Protein AF-A0A938RMN3-F1 (afdb_monomer_lite)

Secondary structure (DSSP, 8-state):
-----PPPGGGGSPPPTTHHHHHHHHHHH-TTHHHHHHHHHHHHHHH-SS-HHHHHHHHHHHHHHHHHGGGS-HHHHHHHHHHHHHTTTTTT-TT--TTSHHHHHHHHHHHHHHHHTT--TT-TTTT--HHHHT-HHHHT-HHHHHHHHHHHHHHHHHHHH-S--HHHHHHHHHHHHHH----HHHHHHHHHHHTSTTGGGGT-----SHHHHHHHHHHHHHT--HHHHSSTT-HHHHHHHHHH---SHHHHHHHHHHHHHHHHHH--SHHHHHHHHHHHHHHHHHHHHHTT--TT--HHHHH-S-GGG-

Sequence (310 aa):
MASSAAAASQDKYGLPEPYLSWEKGFLQEFPPLQGLMDTMIGTTVMQLTAPEADILHNRVCSALAYEMAKTLSKQDRMLAVATDILHNISKEDKGAVLTNPEVFRRAAEMVSKLKKEGYFKSSPGFWSDDALLKNPKIGANLGLIHHITGALTAADIAGKSGGFSGKDIESIQVAILEHSTGYWYFRASVDDAAGRKDAWRVVYPEPENEIAKIAHDADLISQFVPESVVPDGSKWRELAKKRWKAKDTREEAHIVYYVFFRLFEEAKTDKGRALAKEKWEQIRPELVKLMGLKSDQDPIKVLGVPKIFT

Structure (mmCIF, N/CA/C/O backbone):
data_AF-A0A938RMN3-F1
#
_entry.id   AF-A0A938RMN3-F1
#
loop_
_atom_site.group_PDB
_atom_site.id
_atom_site.type_symbol
_atom_site.label_atom_id
_atom_site.label_alt_id
_atom_site.label_comp_id
_atom_site.label_asym_id
_atom_site.label_entity_id
_atom_site.label_seq_id
_atom_site.pdbx_PDB_ins_code
_atom_site.Cartn_x
_atom_site.Cartn_y
_atom_site.Cartn_z
_atom_site.occupancy
_atom_site.B_iso_or_equiv
_atom_site.auth_seq_id
_atom_site.auth_comp_id
_atom_site.auth_asym_id
_atom_site.auth_atom_id
_atom_site.pdbx_PDB_model_num
ATOM 1 N N . MET A 1 1 ? 0.822 39.911 20.382 1.00 37.75 1 MET A N 1
ATOM 2 C CA . MET A 1 1 ? 1.966 38.995 20.210 1.00 37.75 1 MET A CA 1
ATOM 3 C C . MET A 1 1 ? 1.702 38.169 18.967 1.00 37.75 1 MET A C 1
ATOM 5 O O . MET A 1 1 ? 0.689 37.485 18.935 1.00 37.75 1 MET A O 1
ATOM 9 N N . ALA A 1 2 ? 2.526 38.298 17.930 1.00 39.62 2 ALA A N 1
ATOM 10 C CA . ALA A 1 2 ? 2.451 37.407 16.778 1.00 39.62 2 ALA A CA 1
ATOM 11 C C . ALA A 1 2 ? 3.051 36.066 17.214 1.00 39.62 2 ALA A C 1
ATOM 13 O O . ALA A 1 2 ? 4.246 36.000 17.494 1.00 39.62 2 ALA A O 1
ATOM 14 N N . SER A 1 3 ? 2.228 35.027 17.364 1.00 39.81 3 SER A N 1
ATOM 15 C CA . SER A 1 3 ? 2.753 33.674 17.522 1.00 39.81 3 SER A CA 1
ATOM 16 C C . SER A 1 3 ? 3.523 33.356 16.246 1.00 39.81 3 SER A C 1
ATOM 18 O O . SER A 1 3 ? 2.934 33.368 15.164 1.00 39.81 3 SER A O 1
ATOM 20 N N . SER A 1 4 ? 4.826 33.104 16.344 1.00 40.69 4 SER A N 1
ATOM 21 C CA . SER A 1 4 ? 5.557 32.470 15.253 1.00 40.69 4 SER A CA 1
ATOM 22 C C . SER A 1 4 ? 4.860 31.141 14.988 1.00 40.69 4 SER A C 1
ATOM 24 O O . SER A 1 4 ? 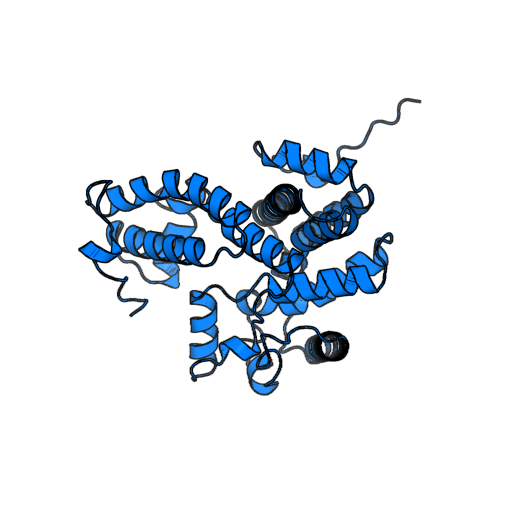4.930 30.244 15.829 1.00 40.69 4 SER A O 1
ATOM 26 N N . ALA A 1 5 ? 4.115 31.049 13.886 1.00 50.62 5 ALA A N 1
ATOM 27 C CA . ALA A 1 5 ? 3.546 29.788 13.447 1.00 50.62 5 ALA A CA 1
ATOM 28 C C . ALA A 1 5 ? 4.724 28.828 13.263 1.00 50.62 5 ALA A C 1
ATOM 30 O O . ALA A 1 5 ? 5.577 29.046 12.401 1.00 50.62 5 ALA A O 1
ATOM 31 N N . ALA A 1 6 ? 4.841 27.844 14.153 1.00 60.34 6 ALA A N 1
ATOM 32 C CA . ALA A 1 6 ? 5.823 26.790 13.986 1.00 60.34 6 ALA A CA 1
ATOM 33 C C . ALA A 1 6 ? 5.486 26.067 12.676 1.00 60.34 6 ALA A C 1
ATOM 35 O O . ALA A 1 6 ? 4.318 25.756 12.440 1.00 60.34 6 ALA A O 1
ATOM 36 N N . ALA A 1 7 ? 6.491 25.852 11.824 1.00 73.25 7 ALA A N 1
ATOM 37 C CA . ALA A 1 7 ? 6.320 25.048 10.619 1.00 73.25 7 ALA A CA 1
ATOM 38 C C . ALA A 1 7 ? 5.780 23.668 11.015 1.00 73.25 7 ALA A C 1
ATOM 40 O O . ALA A 1 7 ? 6.226 23.093 12.017 1.00 73.25 7 ALA A O 1
ATOM 41 N N . ALA A 1 8 ? 4.807 23.166 10.260 1.00 82.81 8 ALA A N 1
ATOM 42 C CA . ALA A 1 8 ? 4.209 21.874 10.542 1.00 82.81 8 ALA A CA 1
ATOM 43 C C . ALA A 1 8 ? 5.249 20.764 10.304 1.00 82.81 8 ALA A C 1
ATOM 45 O O . ALA A 1 8 ? 6.231 20.953 9.579 1.00 82.81 8 ALA A O 1
ATOM 46 N N . SER A 1 9 ? 5.087 19.602 10.942 1.00 84.25 9 SER A N 1
ATOM 47 C CA . SER A 1 9 ? 6.122 18.557 10.918 1.00 84.25 9 SER A CA 1
ATOM 48 C C . SER A 1 9 ? 6.446 18.079 9.493 1.00 84.25 9 SER A C 1
ATOM 50 O O . SER A 1 9 ? 7.612 17.821 9.176 1.00 84.25 9 SER A O 1
ATOM 52 N N . GLN A 1 10 ? 5.433 18.049 8.624 1.00 89.62 10 GLN A N 1
ATOM 53 C CA . GLN A 1 10 ?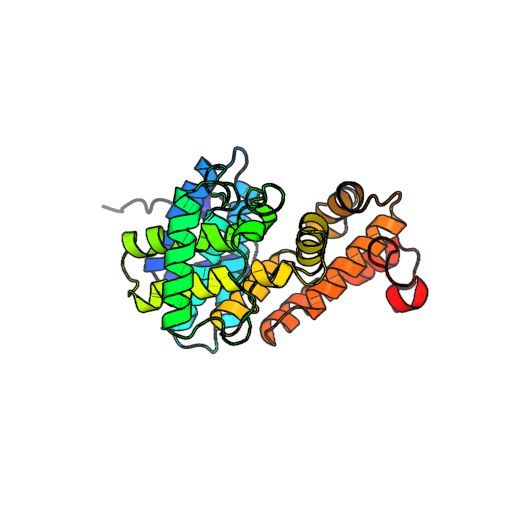 5.521 17.646 7.226 1.00 89.62 10 GLN A CA 1
ATOM 54 C C . GLN A 1 10 ? 6.265 18.642 6.329 1.00 89.62 10 GLN A C 1
ATOM 56 O O . GLN A 1 10 ? 6.813 18.233 5.305 1.00 89.62 10 GLN A O 1
ATOM 61 N N . ASP A 1 11 ? 6.356 19.920 6.718 1.00 87.12 11 ASP A N 1
ATOM 62 C CA . ASP A 1 11 ? 6.982 20.976 5.905 1.00 87.12 11 ASP A CA 1
ATOM 63 C C . ASP A 1 11 ? 8.496 20.759 5.724 1.00 87.12 11 ASP A C 1
ATOM 65 O O . ASP A 1 11 ? 9.119 21.346 4.840 1.00 87.12 11 ASP A O 1
ATOM 69 N N . LYS A 1 12 ? 9.099 19.878 6.533 1.00 89.44 12 LYS A N 1
ATOM 70 C CA . LYS A 1 12 ? 10.505 19.457 6.413 1.00 89.44 12 LYS A CA 1
ATOM 71 C C . LYS A 1 12 ? 10.779 18.597 5.181 1.00 89.44 12 LYS A C 1
ATOM 73 O O . LYS A 1 12 ? 11.930 18.473 4.772 1.00 89.44 12 LYS A O 1
ATOM 78 N N . TYR A 1 13 ? 9.743 17.990 4.613 1.00 90.12 13 TYR A N 1
ATOM 79 C CA . TYR A 1 13 ? 9.856 17.063 3.497 1.00 90.12 13 TYR A CA 1
ATOM 80 C C . TYR A 1 13 ? 9.115 17.679 2.304 1.00 90.12 13 TYR A C 1
ATOM 82 O O . TYR A 1 13 ? 7.914 17.929 2.365 1.00 90.12 13 TYR A O 1
ATOM 90 N N . GLY A 1 14 ? 9.815 17.992 1.217 1.00 90.69 14 GLY A N 1
ATOM 91 C CA . GLY A 1 14 ? 9.183 18.636 0.063 1.00 90.69 14 GLY A CA 1
ATOM 92 C C . GLY A 1 14 ? 8.272 17.672 -0.699 1.00 90.69 14 GLY A C 1
ATOM 93 O O . GLY A 1 14 ? 8.738 16.627 -1.143 1.00 90.69 14 GLY A O 1
ATOM 94 N N . LEU A 1 15 ? 7.000 18.034 -0.894 1.00 93.06 15 LEU A N 1
ATOM 95 C CA . LEU A 1 15 ? 6.119 17.363 -1.855 1.00 93.06 15 LEU A CA 1
ATOM 96 C C . LEU A 1 15 ? 6.082 18.139 -3.174 1.00 93.06 15 LEU A C 1
ATOM 98 O O . LEU A 1 15 ? 5.946 19.365 -3.144 1.00 93.06 15 LEU A O 1
ATOM 102 N N . PRO A 1 16 ? 6.142 17.457 -4.330 1.00 91.69 16 PRO A N 1
ATOM 103 C CA . PRO A 1 16 ? 5.881 18.103 -5.604 1.00 91.69 16 PRO A CA 1
ATOM 104 C C . PRO A 1 16 ? 4.380 18.370 -5.792 1.00 91.69 16 PRO A C 1
ATOM 106 O O . PRO A 1 16 ? 3.520 17.716 -5.194 1.00 91.69 16 PRO A O 1
ATOM 109 N N . GLU A 1 17 ? 4.056 19.318 -6.668 1.00 93.38 17 GLU A N 1
ATOM 110 C CA . GLU A 1 17 ? 2.689 19.474 -7.168 1.00 93.38 17 GLU A CA 1
ATOM 111 C C . GLU A 1 17 ? 2.289 18.271 -8.048 1.00 93.38 17 GLU A C 1
ATOM 113 O O . GLU A 1 17 ? 3.149 17.691 -8.720 1.00 93.38 17 GLU A O 1
ATOM 118 N N . PRO A 1 18 ? 0.998 17.881 -8.077 1.00 94.81 18 PRO A N 1
ATOM 119 C CA . PRO A 1 18 ? -0.140 18.502 -7.381 1.00 94.81 18 PRO A CA 1
ATOM 120 C C . PRO A 1 18 ? -0.332 18.043 -5.920 1.00 94.81 18 PRO A C 1
ATOM 122 O O . PRO A 1 18 ? -1.242 18.519 -5.239 1.00 94.81 18 PRO A O 1
ATOM 125 N N . TYR A 1 19 ? 0.493 17.113 -5.424 1.00 96.50 19 TYR A N 1
ATOM 126 C CA . TYR A 1 19 ? 0.290 16.477 -4.116 1.00 96.50 19 TYR A CA 1
ATOM 127 C C . TYR A 1 19 ? 0.363 17.471 -2.957 1.00 96.50 19 TYR A C 1
ATOM 129 O O . TYR A 1 19 ? -0.416 17.362 -2.014 1.00 96.50 19 TYR A O 1
ATOM 137 N N . LEU A 1 20 ? 1.244 18.473 -3.047 1.00 97.06 20 LEU A N 1
ATOM 138 C CA . LEU A 1 20 ? 1.338 19.536 -2.044 1.00 97.06 20 LEU A CA 1
ATOM 139 C C . LEU A 1 20 ? 0.029 20.329 -1.913 1.00 97.06 20 LEU A C 1
ATOM 141 O O . LEU A 1 20 ? -0.431 20.585 -0.799 1.00 97.06 20 LEU A O 1
ATOM 145 N N . SER A 1 21 ? -0.586 20.715 -3.034 1.00 97.88 21 SER A N 1
ATOM 146 C CA . SER A 1 21 ? -1.869 21.425 -3.018 1.00 97.88 21 SER A CA 1
ATOM 147 C C . SER A 1 21 ? -2.992 20.570 -2.431 1.00 97.88 21 SER A C 1
ATOM 149 O O . SER A 1 21 ? -3.820 21.067 -1.666 1.00 97.88 21 SER A O 1
ATOM 151 N N . TRP A 1 22 ? -3.017 19.278 -2.754 1.00 98.38 22 TRP A N 1
ATOM 152 C CA . TRP A 1 22 ? -4.002 18.340 -2.215 1.00 98.38 22 TRP A CA 1
ATOM 153 C C . TRP A 1 22 ? -3.822 18.099 -0.718 1.00 98.38 22 TRP A C 1
ATOM 155 O O . TRP A 1 22 ? -4.814 18.102 0.009 1.00 98.38 22 TRP A O 1
ATOM 165 N N . GLU A 1 23 ? -2.578 17.983 -0.246 1.00 98.31 23 GLU A N 1
ATOM 166 C CA . GLU A 1 23 ? -2.275 17.857 1.179 1.00 98.31 23 GLU A CA 1
ATOM 167 C C . GLU A 1 23 ? -2.780 19.054 1.981 1.00 98.31 23 GLU A C 1
ATOM 169 O O . GLU A 1 23 ? -3.515 18.898 2.957 1.00 98.31 23 GLU A O 1
ATOM 174 N N . LYS A 1 24 ? -2.465 20.267 1.518 1.00 97.56 24 LYS A N 1
ATOM 175 C CA . LYS A 1 24 ? -2.980 21.496 2.132 1.00 97.56 24 LYS A CA 1
ATOM 176 C C . LYS A 1 24 ? -4.507 21.520 2.147 1.00 97.56 24 LYS A C 1
ATOM 178 O O . LYS A 1 24 ? -5.100 21.914 3.149 1.00 97.56 24 LYS A O 1
ATOM 183 N N . GLY A 1 25 ? -5.134 21.069 1.059 1.00 98.06 25 GLY A N 1
ATOM 184 C CA . GLY A 1 25 ? -6.585 20.971 0.943 1.00 98.06 25 GLY A CA 1
ATOM 185 C C . GLY A 1 25 ? -7.206 20.069 2.008 1.00 98.06 25 GLY A C 1
ATOM 186 O O . GLY A 1 25 ? -8.105 20.511 2.723 1.00 98.06 25 GLY A O 1
ATOM 187 N N . PHE A 1 26 ? -6.712 18.836 2.165 1.00 97.81 26 PHE A N 1
ATOM 188 C CA . PHE A 1 26 ? -7.298 17.913 3.139 1.00 97.81 26 PHE A CA 1
ATOM 189 C C . PHE A 1 26 ? -6.994 18.307 4.585 1.00 97.81 26 PHE A C 1
ATOM 191 O O . PHE A 1 26 ? -7.850 18.122 5.445 1.00 97.81 26 PHE A O 1
ATOM 198 N N . LEU A 1 27 ? -5.818 18.876 4.876 1.00 97.12 27 LEU A N 1
ATOM 199 C CA . LEU A 1 27 ? -5.488 19.338 6.231 1.00 97.12 27 LEU A CA 1
ATOM 200 C C . LEU A 1 27 ? -6.350 20.537 6.641 1.00 97.12 27 LEU A C 1
ATOM 202 O O . LEU A 1 27 ? -6.705 20.677 7.811 1.00 97.12 27 LEU A O 1
ATOM 206 N N . GLN A 1 28 ? -6.736 21.375 5.675 1.00 97.06 28 GLN A N 1
ATOM 207 C CA . GLN A 1 28 ? -7.696 22.450 5.895 1.00 97.06 28 GLN A CA 1
ATOM 208 C C . GLN A 1 28 ? -9.128 21.918 6.065 1.00 97.06 28 GLN A C 1
ATOM 210 O O . GLN A 1 28 ? -9.860 22.401 6.931 1.00 97.06 28 GLN A O 1
ATOM 215 N N . GLU A 1 29 ? -9.551 20.946 5.250 1.00 97.50 29 GLU A N 1
ATOM 216 C CA . GLU A 1 29 ? -10.906 20.382 5.319 1.00 97.50 29 GLU A CA 1
ATOM 217 C C . GLU A 1 29 ? -11.124 19.530 6.583 1.00 97.50 29 GLU A C 1
ATOM 219 O O . GLU A 1 29 ? -12.219 19.545 7.165 1.00 97.50 29 GLU A O 1
ATOM 224 N N . PHE A 1 30 ? -10.079 18.824 7.023 1.00 96.69 30 PHE A N 1
ATOM 225 C CA . PHE A 1 30 ? -10.096 17.863 8.122 1.00 96.69 30 PHE A CA 1
ATOM 226 C C . PHE A 1 30 ? -8.973 18.144 9.141 1.00 96.69 30 PHE A C 1
ATOM 228 O O . PHE A 1 30 ? -7.992 17.399 9.210 1.00 96.69 30 PHE A O 1
ATOM 235 N N . PRO A 1 31 ? -9.123 19.167 10.005 1.00 92.25 31 PRO A N 1
ATOM 236 C CA . PRO A 1 31 ? -8.107 19.519 10.999 1.00 92.25 31 PRO A CA 1
ATOM 237 C C . PRO A 1 31 ? -7.591 18.361 11.883 1.00 92.25 31 PRO A C 1
ATOM 239 O O . PRO A 1 31 ? -6.395 18.356 12.181 1.00 92.25 31 PRO A O 1
ATOM 242 N N . PRO A 1 32 ? -8.404 17.350 12.278 1.00 91.12 32 PRO A N 1
ATOM 243 C CA . PRO A 1 32 ? -7.901 16.204 13.044 1.00 91.12 32 PRO A CA 1
ATOM 244 C C . PRO A 1 32 ? -6.789 15.401 12.347 1.00 91.12 32 PRO A C 1
ATOM 246 O O . PRO A 1 32 ? -5.986 14.761 13.026 1.00 91.12 32 PRO A O 1
ATOM 249 N N . LEU A 1 33 ? -6.694 15.448 11.011 1.00 96.81 33 LEU A N 1
ATOM 250 C CA . LEU A 1 33 ? -5.680 14.702 10.258 1.00 96.81 33 LEU A CA 1
ATOM 251 C C . LEU A 1 33 ? -4.257 15.224 10.480 1.00 96.81 33 LEU A C 1
ATOM 253 O O . LEU A 1 33 ? -3.312 14.456 10.310 1.00 96.81 33 LEU A O 1
ATOM 257 N N . GLN A 1 34 ? -4.082 16.475 10.922 1.00 95.00 34 GLN A N 1
ATOM 258 C CA . GLN A 1 34 ? -2.752 16.997 11.256 1.00 95.00 34 GLN A CA 1
ATOM 259 C C . GLN A 1 34 ? -2.100 16.177 12.380 1.00 95.00 34 GLN A C 1
ATOM 261 O O . GLN A 1 34 ? -0.930 15.823 12.280 1.00 95.00 34 GLN A O 1
ATOM 266 N N . GLY A 1 35 ? -2.866 15.792 13.407 1.00 93.62 35 GLY A N 1
ATOM 267 C CA . GLY A 1 35 ? -2.342 14.969 14.501 1.00 93.62 35 GLY A CA 1
ATOM 268 C C . GLY A 1 35 ? -1.933 13.562 14.050 1.00 93.62 35 GLY A C 1
ATOM 269 O O . GLY A 1 35 ? -0.946 13.012 14.546 1.00 93.62 35 GLY A O 1
ATOM 270 N N . LEU A 1 36 ? -2.650 12.989 13.075 1.00 96.44 36 LEU A N 1
ATOM 271 C CA . LEU A 1 36 ? -2.263 11.716 12.461 1.00 96.44 36 LEU A CA 1
ATOM 272 C C . LEU A 1 36 ? -0.987 11.863 11.627 1.00 96.44 36 LEU A C 1
ATOM 274 O O . LEU A 1 36 ? -0.102 11.017 11.734 1.00 96.44 36 LEU A O 1
ATOM 278 N N . MET A 1 37 ? -0.868 12.945 10.852 1.00 96.31 37 MET A N 1
ATOM 279 C CA . MET A 1 37 ? 0.325 13.256 10.060 1.00 96.31 37 MET A CA 1
ATOM 280 C C . MET A 1 37 ? 1.567 13.398 10.950 1.00 96.31 37 MET A C 1
ATOM 282 O O . MET A 1 37 ? 2.590 12.764 10.692 1.00 96.31 37 MET A O 1
ATOM 286 N N . ASP A 1 38 ? 1.456 14.155 12.045 1.00 95.81 38 ASP A N 1
ATOM 287 C CA . ASP A 1 38 ? 2.542 14.335 13.013 1.00 95.81 38 ASP A CA 1
ATOM 288 C C . ASP A 1 38 ? 2.950 12.999 13.653 1.00 95.81 38 ASP A C 1
ATOM 290 O O . ASP A 1 38 ? 4.139 12.702 13.794 1.00 95.81 38 ASP A O 1
ATOM 294 N N . THR A 1 39 ? 1.965 12.163 13.999 1.00 96.38 39 THR A N 1
ATOM 295 C CA . THR A 1 39 ? 2.213 10.836 14.580 1.00 96.38 39 THR A CA 1
ATOM 296 C C . THR A 1 39 ? 2.886 9.900 13.579 1.00 96.38 39 THR A C 1
ATOM 298 O O . THR A 1 39 ? 3.826 9.194 13.948 1.00 96.38 39 THR A O 1
ATOM 301 N N . MET A 1 40 ? 2.452 9.906 12.316 1.00 96.69 40 MET A N 1
ATOM 302 C CA . MET A 1 40 ? 3.071 9.124 11.245 1.00 96.69 40 MET A CA 1
ATOM 303 C C . MET A 1 40 ? 4.536 9.519 11.051 1.00 96.69 40 MET A C 1
ATOM 305 O O . MET A 1 40 ? 5.410 8.649 11.059 1.00 96.69 40 MET A O 1
ATOM 309 N N . ILE A 1 41 ? 4.828 10.820 10.963 1.00 96.69 41 ILE A N 1
ATOM 310 C CA . ILE A 1 41 ? 6.197 11.323 10.794 1.00 96.69 41 ILE A CA 1
ATOM 311 C C . ILE A 1 41 ? 7.060 10.942 11.996 1.00 96.69 41 ILE A C 1
ATOM 313 O O . ILE A 1 41 ? 8.136 10.370 11.821 1.00 96.69 41 ILE A O 1
ATOM 317 N N . GLY A 1 42 ? 6.584 11.202 13.218 1.00 96.25 42 GLY A N 1
ATOM 318 C CA . GLY A 1 42 ? 7.313 10.862 14.440 1.00 96.25 42 GLY A CA 1
ATOM 319 C C . GLY A 1 42 ? 7.611 9.365 14.547 1.00 96.25 42 GLY A C 1
ATOM 320 O O . GLY A 1 42 ? 8.737 8.978 14.855 1.00 96.25 42 GLY A O 1
ATOM 321 N N . THR A 1 43 ? 6.630 8.524 14.217 1.00 95.69 43 THR A N 1
ATOM 322 C CA . THR A 1 43 ? 6.781 7.064 14.230 1.00 95.69 43 THR A CA 1
ATOM 323 C C . THR A 1 43 ? 7.795 6.598 13.188 1.00 95.69 43 THR A C 1
ATOM 325 O O . THR A 1 43 ? 8.684 5.812 13.507 1.00 95.69 43 THR A O 1
ATOM 328 N N . THR A 1 44 ? 7.725 7.128 11.966 1.00 95.25 44 THR A N 1
ATOM 329 C CA . THR A 1 44 ? 8.637 6.744 10.878 1.00 95.25 44 THR A CA 1
ATOM 330 C C . THR A 1 44 ? 10.082 7.137 11.197 1.00 95.25 44 THR A C 1
ATOM 332 O O . THR A 1 44 ? 10.995 6.334 11.021 1.00 95.25 44 THR A O 1
ATOM 335 N N . VAL A 1 45 ? 10.297 8.332 11.764 1.00 95.25 45 VAL A N 1
ATOM 336 C CA . VAL A 1 45 ? 11.618 8.791 12.242 1.00 95.25 45 VAL A CA 1
ATOM 337 C C . VAL A 1 45 ? 12.176 7.886 13.346 1.00 95.25 45 VAL A C 1
ATOM 339 O O . VAL A 1 45 ? 13.384 7.684 13.421 1.00 95.25 45 VAL A O 1
ATOM 342 N N . MET A 1 46 ? 11.323 7.328 14.208 1.00 94.38 46 MET A N 1
ATOM 343 C CA . MET A 1 46 ? 11.767 6.384 15.239 1.00 94.38 46 MET A CA 1
ATOM 344 C C . MET A 1 46 ? 12.130 5.006 14.674 1.00 94.38 46 MET A C 1
ATOM 346 O O . MET A 1 46 ? 12.996 4.332 15.231 1.00 94.38 46 MET A O 1
ATOM 350 N N . GLN A 1 47 ? 11.464 4.570 13.603 1.00 92.62 47 GLN A N 1
ATOM 351 C CA . GLN A 1 47 ? 11.665 3.245 13.011 1.00 92.62 47 GLN A CA 1
ATOM 352 C C . GLN A 1 47 ? 12.851 3.197 12.034 1.00 92.62 47 GLN A C 1
ATOM 354 O O . GLN A 1 47 ? 13.499 2.155 11.912 1.00 92.62 47 GLN A O 1
ATOM 359 N N . LEU A 1 48 ? 13.164 4.310 11.360 1.00 93.56 48 LEU A N 1
ATOM 360 C CA . LEU A 1 48 ? 14.127 4.360 10.259 1.00 93.56 48 LEU A CA 1
ATOM 361 C C . LEU A 1 48 ? 15.266 5.356 10.488 1.00 93.56 48 LEU A C 1
ATOM 363 O O . LEU A 1 48 ? 15.071 6.473 10.952 1.00 93.56 48 LEU A O 1
ATOM 367 N N . THR A 1 49 ? 16.470 4.978 10.051 1.00 92.62 49 THR A N 1
ATOM 368 C CA . THR A 1 49 ? 17.628 5.889 10.006 1.00 92.62 49 THR A CA 1
ATOM 369 C C . THR A 1 49 ? 17.521 6.925 8.880 1.00 92.62 49 THR A C 1
ATOM 371 O O . THR A 1 49 ? 18.035 8.027 9.032 1.00 92.62 49 THR A O 1
ATOM 374 N N . ALA A 1 50 ? 16.859 6.580 7.769 1.00 93.44 50 ALA A N 1
ATOM 375 C CA . ALA A 1 50 ? 16.609 7.454 6.618 1.00 93.44 50 ALA A CA 1
ATOM 376 C C . ALA A 1 50 ? 15.104 7.417 6.270 1.00 93.44 50 ALA A C 1
ATOM 378 O O . ALA A 1 50 ? 14.692 6.625 5.419 1.00 93.44 50 ALA A O 1
ATOM 379 N N . PRO A 1 51 ? 14.263 8.172 7.001 1.00 94.38 51 PRO A N 1
ATOM 380 C CA . PRO A 1 51 ? 12.803 8.058 6.946 1.00 94.38 51 PRO A CA 1
ATOM 381 C C . PRO A 1 51 ? 12.154 8.810 5.774 1.00 94.38 51 PRO A C 1
ATOM 383 O O . PRO A 1 51 ? 10.945 8.711 5.576 1.00 94.38 51 PRO A O 1
ATOM 386 N N . GLU A 1 52 ? 12.916 9.604 5.019 1.00 94.00 52 GLU A N 1
ATOM 387 C CA . GLU A 1 52 ? 12.392 10.575 4.055 1.00 94.00 52 GLU A CA 1
ATOM 388 C C . GLU A 1 52 ? 11.507 9.920 2.990 1.00 94.00 52 GLU A C 1
ATOM 390 O O . GLU A 1 52 ? 10.436 10.437 2.676 1.00 94.00 52 GLU A O 1
ATOM 395 N N . ALA A 1 53 ? 11.939 8.782 2.443 1.00 90.69 53 ALA A N 1
ATOM 396 C CA . ALA A 1 53 ? 11.218 8.099 1.374 1.00 90.69 53 ALA A CA 1
ATOM 397 C C . ALA A 1 53 ? 9.864 7.545 1.849 1.00 90.69 53 ALA A C 1
ATOM 399 O O . ALA A 1 53 ? 8.867 7.713 1.150 1.00 90.69 53 ALA A O 1
ATOM 400 N N . ASP A 1 54 ? 9.810 6.937 3.036 1.00 92.88 54 ASP A N 1
ATOM 401 C CA . ASP A 1 54 ? 8.581 6.370 3.601 1.00 92.88 54 ASP A CA 1
ATOM 402 C C . ASP A 1 54 ? 7.604 7.464 4.062 1.00 92.88 54 ASP A C 1
ATOM 404 O O . ASP A 1 54 ? 6.399 7.357 3.828 1.00 92.88 54 ASP A O 1
ATOM 408 N N . ILE A 1 55 ? 8.111 8.581 4.601 1.00 95.94 55 ILE A N 1
ATOM 409 C CA . ILE A 1 55 ? 7.282 9.758 4.907 1.00 95.94 55 ILE A CA 1
ATOM 410 C C . ILE A 1 55 ? 6.665 10.329 3.626 1.00 95.94 55 ILE A C 1
ATOM 412 O O . ILE A 1 55 ? 5.466 10.613 3.583 1.00 95.94 55 ILE A O 1
ATOM 416 N N . LEU A 1 56 ? 7.468 10.508 2.572 1.00 95.25 56 LEU A N 1
ATOM 417 C CA . LEU A 1 56 ? 6.975 11.023 1.294 1.00 95.25 56 LEU A CA 1
ATOM 418 C C . LEU A 1 56 ? 5.979 10.058 0.642 1.00 95.25 56 LEU A C 1
ATOM 420 O O . LEU A 1 56 ? 4.977 10.521 0.099 1.00 95.25 56 LEU A O 1
ATOM 424 N N . HIS A 1 57 ? 6.202 8.744 0.745 1.00 94.94 57 HIS A N 1
ATOM 425 C CA . HIS A 1 57 ? 5.273 7.718 0.262 1.00 94.94 57 HIS A CA 1
ATOM 426 C C . HIS A 1 57 ? 3.887 7.877 0.889 1.00 94.94 57 HIS A C 1
ATOM 428 O O . HIS A 1 57 ? 2.913 8.068 0.160 1.00 94.94 57 HIS A O 1
ATOM 434 N N . ASN A 1 58 ? 3.786 7.884 2.223 1.00 96.12 58 ASN A N 1
ATOM 435 C CA . ASN A 1 58 ? 2.486 8.001 2.897 1.00 96.12 58 ASN A CA 1
ATOM 436 C C . ASN A 1 58 ? 1.784 9.317 2.558 1.00 96.12 58 ASN A C 1
ATOM 438 O O . ASN A 1 58 ? 0.568 9.346 2.369 1.00 96.12 58 ASN A O 1
ATOM 442 N N . ARG A 1 59 ? 2.539 10.410 2.435 1.00 97.56 59 ARG A N 1
ATOM 443 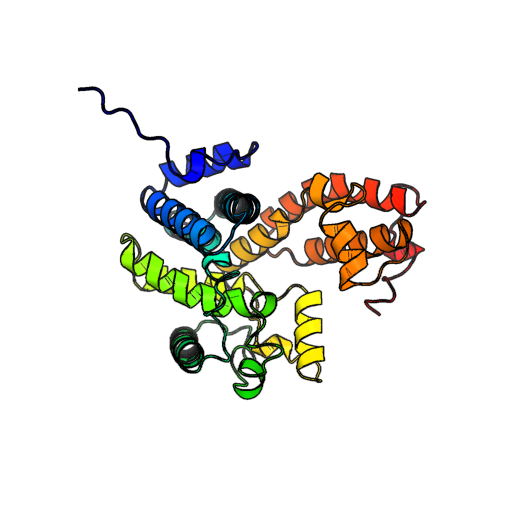C CA . ARG A 1 59 ? 1.984 11.718 2.076 1.00 97.56 59 ARG A CA 1
ATOM 444 C C . ARG A 1 59 ? 1.449 11.765 0.646 1.00 97.56 59 ARG A C 1
ATOM 446 O O . ARG A 1 59 ? 0.350 12.273 0.430 1.00 97.56 59 ARG A O 1
ATOM 453 N N . VAL A 1 60 ? 2.174 11.194 -0.318 1.00 97.12 60 VAL A N 1
ATOM 454 C CA . VAL A 1 60 ? 1.694 11.056 -1.704 1.00 97.12 60 VAL A CA 1
ATOM 455 C C . VAL A 1 60 ? 0.442 10.180 -1.754 1.00 97.12 60 VAL A C 1
ATOM 457 O O . VAL A 1 60 ? -0.536 10.580 -2.385 1.00 97.12 60 VAL A O 1
ATOM 460 N N . CYS A 1 61 ? 0.426 9.044 -1.048 1.00 97.75 61 CYS A N 1
ATOM 461 C CA . CYS A 1 61 ? -0.754 8.175 -0.963 1.00 97.75 61 CYS A CA 1
ATOM 462 C C . CYS A 1 61 ? -1.957 8.930 -0.381 1.00 97.75 61 CYS A C 1
ATOM 464 O O . CYS A 1 61 ? -3.024 8.950 -0.982 1.00 97.75 61 CYS A O 1
ATOM 466 N N . SER A 1 62 ? -1.763 9.663 0.716 1.00 98.38 62 SER A N 1
ATOM 467 C CA . SER A 1 62 ? -2.819 10.455 1.365 1.00 98.38 62 SER A CA 1
ATOM 468 C C . SER A 1 62 ? -3.388 11.541 0.443 1.00 98.38 62 SER A C 1
ATOM 470 O O . SER A 1 62 ? -4.599 11.768 0.400 1.00 98.38 62 SER A O 1
ATOM 472 N N . ALA A 1 63 ? -2.528 12.201 -0.337 1.00 98.44 63 ALA A N 1
ATOM 473 C CA . ALA A 1 63 ? -2.941 13.193 -1.324 1.00 98.44 63 ALA A CA 1
ATOM 474 C C . ALA A 1 63 ? -3.721 12.563 -2.496 1.00 98.44 63 ALA A C 1
ATOM 476 O O . ALA A 1 63 ? -4.730 13.120 -2.934 1.00 98.44 63 ALA A O 1
ATOM 477 N N . LEU A 1 64 ? -3.289 11.395 -2.986 1.00 98.31 64 LEU A N 1
ATOM 478 C CA . LEU A 1 64 ? -4.011 10.618 -4.001 1.00 98.31 64 LEU A CA 1
ATOM 479 C C . LEU A 1 64 ? -5.382 10.162 -3.487 1.00 98.31 64 LEU A C 1
ATOM 481 O O . LEU A 1 64 ? -6.378 10.296 -4.198 1.00 98.31 64 LEU A O 1
ATOM 485 N N . ALA A 1 65 ? -5.446 9.687 -2.244 1.00 98.50 65 ALA A N 1
ATOM 486 C CA . ALA A 1 65 ? -6.679 9.274 -1.588 1.00 98.50 65 ALA A CA 1
ATOM 487 C C . ALA A 1 65 ? -7.688 10.421 -1.518 1.00 98.50 65 ALA A C 1
ATOM 489 O O . ALA A 1 65 ? -8.851 10.253 -1.884 1.00 98.50 65 ALA A O 1
ATOM 490 N N . TYR A 1 66 ? -7.229 11.615 -1.132 1.00 98.44 66 TYR A N 1
ATOM 491 C CA . TYR A 1 66 ? -8.056 12.818 -1.105 1.00 98.44 66 TYR A CA 1
ATOM 492 C C . TYR A 1 66 ? -8.635 13.165 -2.485 1.00 98.44 66 TYR A C 1
ATOM 494 O O . TYR A 1 66 ? -9.828 13.447 -2.607 1.00 98.44 66 TYR A O 1
ATOM 502 N N . GLU A 1 67 ? -7.813 13.105 -3.536 1.00 98.00 67 GLU A N 1
ATOM 503 C CA . GLU A 1 67 ? -8.253 13.365 -4.910 1.00 98.00 67 GLU A CA 1
ATOM 504 C C . GLU A 1 67 ? -9.276 12.326 -5.396 1.00 98.00 67 GLU A C 1
ATOM 506 O O . GLU A 1 67 ? -10.276 12.689 -6.022 1.00 98.00 67 GLU A O 1
ATOM 511 N N . MET A 1 68 ? -9.053 11.043 -5.102 1.00 98.19 68 MET A N 1
ATOM 512 C CA . MET A 1 68 ? -9.958 9.961 -5.498 1.00 98.19 68 MET A CA 1
ATOM 513 C C . MET A 1 68 ? -11.272 9.970 -4.717 1.00 98.19 68 MET A C 1
ATOM 515 O O . MET A 1 68 ? -12.323 9.664 -5.278 1.00 98.19 68 MET A O 1
ATOM 519 N N . ALA A 1 69 ? -11.244 10.381 -3.451 1.00 98.00 69 ALA A N 1
ATOM 520 C CA . ALA A 1 69 ? -12.403 10.342 -2.572 1.00 98.00 69 ALA A CA 1
ATOM 521 C C . ALA A 1 69 ? -13.402 11.492 -2.798 1.00 98.00 69 ALA A C 1
ATOM 523 O O . ALA A 1 69 ? -14.441 11.523 -2.148 1.00 98.00 69 ALA A O 1
ATOM 524 N N . LYS A 1 70 ? -13.155 12.441 -3.714 1.00 96.38 70 LYS A N 1
ATOM 525 C CA . LYS A 1 70 ? -13.981 13.657 -3.902 1.00 96.38 70 LYS A CA 1
ATOM 526 C C . LYS A 1 70 ? -15.491 13.423 -4.050 1.00 96.38 70 LYS A C 1
ATOM 528 O O . LYS A 1 70 ? -16.270 14.299 -3.680 1.00 96.38 70 LYS A O 1
ATOM 533 N N . THR A 1 71 ? -15.912 12.271 -4.566 1.00 95.12 71 THR A N 1
ATOM 534 C CA . THR A 1 71 ? -17.331 11.911 -4.732 1.00 95.12 71 THR A CA 1
ATOM 535 C C . THR A 1 71 ? -17.959 11.258 -3.497 1.00 95.12 71 THR A C 1
ATOM 537 O O . THR A 1 71 ? -19.174 11.076 -3.467 1.00 95.12 71 THR A O 1
ATOM 540 N N . LEU A 1 72 ? -17.163 10.887 -2.492 1.00 97.12 72 LEU A N 1
ATOM 541 C CA . LEU A 1 72 ? -17.634 10.267 -1.255 1.00 97.12 72 LEU A CA 1
ATOM 542 C C . LEU A 1 72 ? -18.220 11.297 -0.283 1.00 97.12 72 LEU A C 1
ATOM 544 O O . LEU A 1 72 ? -18.070 12.511 -0.457 1.00 97.12 72 LEU A O 1
ATOM 548 N N . SER A 1 73 ? -18.869 10.809 0.778 1.00 97.69 73 SER A N 1
ATOM 549 C CA . SER A 1 73 ? -19.325 11.651 1.885 1.00 97.69 73 SER A CA 1
ATOM 550 C C . SER A 1 73 ? -18.142 12.360 2.560 1.00 97.69 73 SER A C 1
ATOM 552 O O . SER A 1 73 ? -17.007 11.890 2.505 1.00 97.69 73 SER A O 1
ATOM 554 N N . LYS A 1 74 ? -18.390 13.494 3.231 1.00 97.19 74 LYS A N 1
ATOM 555 C CA . LYS A 1 74 ? -17.326 14.223 3.946 1.00 97.19 74 LYS A CA 1
ATOM 556 C C . LYS A 1 74 ? -16.601 13.325 4.959 1.00 97.19 74 LYS A C 1
ATOM 558 O O . LYS A 1 74 ? -15.384 13.415 5.082 1.00 97.19 74 LYS A O 1
ATOM 563 N N . GLN A 1 75 ? -17.349 12.462 5.646 1.00 97.19 75 GLN A N 1
ATOM 564 C CA . GLN A 1 75 ? -16.787 11.522 6.607 1.00 97.19 75 GLN A CA 1
ATOM 565 C C . GLN A 1 75 ? -15.896 10.492 5.908 1.00 97.19 75 GLN A C 1
ATOM 567 O O . GLN A 1 75 ? -14.731 10.365 6.263 1.00 97.19 75 GLN A O 1
ATOM 572 N N . ASP A 1 76 ? -16.388 9.823 4.865 1.00 98.12 76 ASP A N 1
ATOM 573 C CA . ASP A 1 76 ? -15.613 8.787 4.170 1.00 98.12 76 ASP A CA 1
ATOM 574 C C . ASP A 1 76 ? -14.361 9.351 3.489 1.00 98.12 76 ASP A C 1
ATOM 576 O O . ASP A 1 76 ? -13.331 8.684 3.454 1.00 98.12 76 ASP A O 1
ATOM 580 N N . ARG A 1 77 ? -14.406 10.601 3.006 1.00 98.12 77 ARG A N 1
ATOM 581 C CA . ARG A 1 77 ? -13.208 11.308 2.524 1.00 98.12 77 ARG A CA 1
ATOM 582 C C . ARG A 1 77 ? -12.153 11.448 3.608 1.00 98.12 77 ARG A C 1
ATOM 584 O O . ARG A 1 77 ? -10.990 11.146 3.361 1.00 98.12 77 ARG A O 1
ATOM 591 N N . MET A 1 78 ? -12.554 11.883 4.802 1.00 98.31 78 MET A N 1
ATOM 592 C CA . MET A 1 78 ? -11.646 11.983 5.943 1.00 98.31 78 MET A CA 1
ATOM 593 C C . MET A 1 78 ? -11.042 10.617 6.284 1.00 98.31 78 MET A C 1
ATOM 595 O O . MET A 1 78 ? -9.840 10.527 6.520 1.00 98.31 78 MET A O 1
ATOM 599 N N . LEU A 1 79 ? -11.856 9.555 6.279 1.00 98.56 79 LEU A N 1
ATOM 600 C CA . LEU A 1 79 ? -11.407 8.197 6.591 1.00 98.56 79 LEU A CA 1
ATOM 601 C C . LEU A 1 79 ? -10.475 7.616 5.521 1.00 98.56 79 LEU A C 1
ATOM 603 O O . LEU A 1 79 ? -9.514 6.939 5.879 1.00 98.56 79 LEU A O 1
ATOM 607 N N . ALA A 1 80 ? -10.699 7.908 4.237 1.00 98.50 80 ALA A N 1
ATOM 608 C CA . ALA A 1 80 ? -9.785 7.533 3.157 1.00 98.50 80 ALA A CA 1
ATOM 609 C C . ALA A 1 80 ? -8.401 8.155 3.353 1.00 98.50 80 ALA A C 1
ATOM 611 O O . ALA A 1 80 ? -7.399 7.446 3.345 1.00 98.50 80 ALA A O 1
ATOM 612 N N . VAL A 1 81 ? -8.341 9.455 3.646 1.00 98.62 81 VAL A N 1
ATOM 613 C CA . VAL A 1 81 ? -7.058 10.121 3.907 1.00 98.62 81 VAL A CA 1
ATOM 614 C C . VAL A 1 81 ? -6.415 9.608 5.200 1.00 98.62 81 VAL A C 1
ATOM 616 O O . VAL A 1 81 ? -5.223 9.324 5.215 1.00 98.62 81 VAL A O 1
ATOM 619 N N . ALA A 1 82 ? -7.183 9.431 6.281 1.00 98.50 82 ALA A N 1
ATOM 620 C CA . ALA A 1 82 ? -6.665 8.884 7.539 1.00 98.50 82 ALA A CA 1
ATOM 621 C C . ALA A 1 82 ? -6.070 7.475 7.368 1.00 98.50 82 ALA A C 1
ATOM 623 O O . ALA A 1 82 ? -5.031 7.168 7.952 1.00 98.50 82 ALA A O 1
ATOM 624 N N . THR A 1 83 ? -6.719 6.641 6.550 1.00 98.44 83 THR A N 1
ATOM 625 C CA . THR A 1 83 ? -6.246 5.299 6.189 1.00 98.44 83 THR A CA 1
ATOM 626 C C . THR A 1 83 ? -4.875 5.383 5.529 1.00 98.44 83 THR A C 1
ATOM 628 O O . THR A 1 83 ? -3.938 4.748 6.008 1.00 98.44 83 THR A O 1
ATOM 631 N N . ASP A 1 84 ? -4.715 6.212 4.496 1.00 98.25 84 ASP A N 1
ATOM 632 C CA . ASP A 1 84 ? -3.447 6.320 3.769 1.00 98.25 84 ASP A CA 1
ATOM 633 C C . ASP A 1 84 ? -2.331 7.028 4.545 1.00 98.25 84 ASP A C 1
ATOM 635 O O . ASP A 1 84 ? -1.158 6.711 4.341 1.00 98.25 84 ASP A O 1
ATOM 639 N N . ILE A 1 85 ? -2.656 7.900 5.505 1.00 98.38 85 ILE A N 1
ATOM 640 C CA . ILE A 1 85 ? -1.652 8.418 6.447 1.00 98.38 85 ILE A CA 1
ATOM 641 C C . ILE A 1 85 ? -1.040 7.257 7.252 1.00 98.38 85 ILE A C 1
ATOM 643 O O . ILE A 1 85 ? 0.159 7.262 7.530 1.00 98.38 85 ILE A O 1
ATOM 647 N N . LEU A 1 86 ? -1.837 6.248 7.618 1.00 97.94 86 LEU A N 1
ATOM 648 C CA . LEU A 1 86 ? -1.451 5.210 8.578 1.00 97.94 86 LEU A CA 1
ATOM 649 C C . LEU A 1 86 ? -1.163 3.829 7.966 1.00 97.94 86 LEU A C 1
ATOM 651 O O . LEU A 1 86 ? -0.657 2.968 8.682 1.00 97.94 86 LEU A O 1
ATOM 655 N N . HIS A 1 87 ? -1.440 3.585 6.682 1.00 96.56 87 HIS A N 1
ATOM 656 C CA . HIS A 1 87 ? -1.421 2.229 6.106 1.00 96.56 87 HIS A CA 1
ATOM 657 C C . HIS A 1 87 ? -0.073 1.493 6.250 1.00 96.56 87 HIS A C 1
ATOM 659 O O . HIS A 1 87 ? -0.051 0.278 6.445 1.00 96.56 87 HIS A O 1
ATOM 665 N N . ASN A 1 88 ? 1.044 2.232 6.257 1.00 95.19 88 ASN A N 1
ATOM 666 C CA . ASN A 1 88 ? 2.402 1.700 6.438 1.00 95.19 88 ASN A CA 1
ATOM 667 C C . ASN A 1 88 ? 2.992 1.889 7.847 1.00 95.19 88 ASN A C 1
ATOM 669 O O . ASN A 1 88 ? 4.176 1.627 8.046 1.00 95.19 88 ASN A O 1
ATOM 673 N N . ILE A 1 89 ? 2.209 2.316 8.844 1.00 95.62 89 ILE A N 1
ATOM 674 C CA . ILE A 1 89 ? 2.724 2.747 10.162 1.00 95.62 89 ILE A CA 1
ATOM 675 C C . ILE A 1 89 ? 3.542 1.683 10.922 1.00 95.62 89 ILE A C 1
ATOM 677 O O . ILE A 1 89 ? 4.350 2.011 11.790 1.00 95.62 89 ILE A O 1
ATOM 681 N N . SER A 1 90 ? 3.341 0.404 10.600 1.00 93.69 90 SER A N 1
ATOM 682 C CA . SER A 1 90 ? 4.042 -0.736 11.211 1.00 93.69 90 SER A CA 1
ATOM 683 C C . SER A 1 90 ? 4.983 -1.468 10.255 1.00 93.69 90 SER A C 1
ATOM 685 O O . SER A 1 90 ? 5.497 -2.527 10.604 1.00 93.69 90 SER A O 1
ATOM 687 N N . LYS A 1 91 ? 5.223 -0.936 9.054 1.00 92.12 91 LYS A N 1
ATOM 688 C CA . LYS A 1 91 ? 6.027 -1.608 8.024 1.00 92.12 91 LYS A CA 1
ATOM 689 C C . LYS A 1 91 ? 7.479 -1.841 8.447 1.00 92.12 91 LYS A C 1
ATOM 691 O O . LYS A 1 91 ? 8.061 -2.851 8.065 1.00 92.12 91 LYS A O 1
ATOM 696 N N . GLU A 1 92 ? 8.028 -0.951 9.269 1.00 92.62 92 GLU A N 1
ATOM 697 C CA . GLU A 1 92 ? 9.420 -1.005 9.733 1.00 92.62 92 GLU A CA 1
ATOM 698 C C . GLU A 1 92 ? 9.525 -1.307 11.243 1.00 92.62 92 GLU A C 1
ATOM 700 O O . GLU A 1 92 ? 10.614 -1.320 11.825 1.00 92.62 92 GLU A O 1
ATOM 705 N N . ASP A 1 93 ? 8.398 -1.615 11.897 1.00 93.44 93 ASP A N 1
ATOM 706 C CA . ASP A 1 93 ? 8.370 -2.040 13.296 1.00 93.44 93 ASP A CA 1
ATOM 707 C C . ASP A 1 93 ? 8.755 -3.521 13.424 1.00 93.44 93 ASP A C 1
ATOM 709 O O . ASP A 1 93 ? 7.946 -4.433 13.245 1.00 93.44 93 ASP A O 1
ATOM 713 N N . LYS A 1 94 ? 10.010 -3.765 13.809 1.00 92.12 94 LYS A N 1
ATOM 714 C CA . LYS A 1 94 ? 10.575 -5.112 13.995 1.00 92.12 94 LYS A CA 1
ATOM 715 C C . LYS A 1 94 ? 9.826 -5.968 15.023 1.00 92.12 94 LYS A C 1
ATOM 717 O O . LYS A 1 94 ? 9.960 -7.190 14.987 1.00 92.12 94 LYS A O 1
ATOM 722 N N . GLY A 1 95 ? 9.081 -5.358 15.947 1.00 93.88 95 GLY A N 1
ATOM 723 C CA . GLY A 1 95 ? 8.279 -6.066 16.945 1.00 93.88 95 GLY A CA 1
ATOM 724 C C . GLY A 1 95 ? 6.880 -6.450 16.456 1.00 93.88 95 GLY A C 1
ATOM 725 O O . GLY A 1 95 ? 6.262 -7.352 17.028 1.00 93.88 95 GLY A O 1
ATOM 726 N N . ALA A 1 96 ? 6.393 -5.809 15.392 1.00 95.56 96 ALA A N 1
ATOM 727 C CA . ALA A 1 96 ? 5.042 -5.954 14.861 1.00 95.56 96 ALA A CA 1
ATOM 728 C C . ALA A 1 96 ? 4.910 -7.160 13.914 1.00 95.56 96 ALA A C 1
ATOM 730 O O . ALA A 1 96 ? 4.519 -7.025 12.755 1.00 95.56 96 ALA A O 1
ATOM 731 N N . VAL A 1 97 ? 5.226 -8.357 14.419 1.00 97.81 97 VAL A N 1
ATOM 732 C CA . VAL A 1 97 ? 5.201 -9.628 13.673 1.00 97.81 97 VAL A CA 1
ATOM 733 C C . VAL A 1 97 ? 4.178 -10.614 14.239 1.00 97.81 97 VAL A C 1
ATOM 735 O O . VAL A 1 97 ? 3.985 -10.703 15.448 1.00 97.81 97 VAL A O 1
ATOM 738 N N . LEU A 1 98 ? 3.558 -11.424 13.379 1.00 98.44 98 LEU A N 1
ATOM 739 C CA . LEU A 1 98 ? 2.553 -12.431 13.760 1.00 98.44 98 LEU A CA 1
ATOM 740 C C . LEU A 1 98 ? 3.149 -13.676 14.433 1.00 98.44 98 LEU A C 1
ATOM 742 O O . LEU A 1 98 ? 2.419 -14.477 15.012 1.00 98.44 98 LEU A O 1
ATOM 746 N N . THR A 1 99 ? 4.471 -13.846 14.392 1.00 98.12 99 THR A N 1
ATOM 747 C CA . THR A 1 99 ? 5.170 -14.858 15.200 1.00 98.12 99 THR A CA 1
ATOM 748 C C . THR A 1 99 ? 5.264 -14.469 16.677 1.00 98.12 99 THR A C 1
ATOM 750 O O . THR A 1 99 ? 5.525 -15.334 17.512 1.00 98.12 99 THR A O 1
ATOM 753 N N . ASN A 1 100 ? 5.029 -13.197 17.022 1.00 98.38 100 ASN A N 1
ATOM 754 C CA . ASN A 1 100 ? 4.887 -12.761 18.405 1.00 98.38 100 ASN A CA 1
ATOM 755 C C . ASN A 1 100 ? 3.482 -13.148 18.920 1.00 98.38 100 ASN A C 1
ATOM 757 O O . ASN A 1 100 ? 2.489 -12.662 18.371 1.00 98.38 100 ASN A O 1
ATOM 761 N N . PRO A 1 101 ? 3.366 -13.976 19.981 1.00 98.12 101 PRO A N 1
ATOM 762 C CA . PRO A 1 101 ? 2.073 -14.455 20.473 1.00 98.12 101 PRO A CA 1
ATOM 763 C C . PRO A 1 101 ? 1.092 -13.345 20.862 1.00 98.12 101 PRO A C 1
ATOM 765 O O . PRO A 1 101 ? -0.106 -13.484 20.625 1.00 98.12 101 PRO A O 1
ATOM 768 N N . GLU A 1 102 ? 1.584 -12.243 21.429 1.00 98.12 102 GLU A N 1
ATOM 769 C CA . GLU A 1 102 ? 0.727 -11.140 21.869 1.00 98.12 102 GLU A CA 1
ATOM 770 C C . GLU A 1 102 ? 0.200 -10.327 20.681 1.00 98.12 102 GLU A C 1
ATOM 772 O O . GLU A 1 102 ? -0.988 -10.011 20.617 1.00 98.12 102 GLU A O 1
ATOM 777 N N . VAL A 1 103 ? 1.055 -10.054 19.690 1.00 98.31 103 VAL A N 1
ATOM 778 C CA . VAL A 1 103 ? 0.641 -9.387 18.445 1.00 98.31 103 VAL A CA 1
ATOM 779 C C . VAL A 1 103 ? -0.376 -10.250 17.700 1.00 98.31 103 VAL A C 1
ATOM 781 O O . VAL A 1 103 ? -1.412 -9.744 17.272 1.00 98.31 103 VAL A O 1
ATOM 784 N N . PHE A 1 104 ? -0.131 -11.561 17.608 1.00 98.69 104 PHE A N 1
ATOM 785 C CA . PHE A 1 104 ? -1.068 -12.495 16.991 1.00 98.69 104 PHE A CA 1
ATOM 786 C C . PHE A 1 104 ? -2.425 -12.504 17.700 1.00 98.69 104 PHE A C 1
ATOM 788 O O . PHE A 1 104 ? -3.461 -12.429 17.041 1.00 98.69 104 PHE A O 1
ATOM 795 N N . ARG A 1 105 ? -2.435 -12.568 19.038 1.00 98.69 105 ARG A N 1
ATOM 796 C CA . ARG A 1 105 ? -3.666 -12.549 19.842 1.00 98.69 105 ARG A CA 1
ATOM 797 C C . ARG A 1 105 ? -4.484 -11.287 19.565 1.00 98.69 105 ARG A C 1
ATOM 799 O O . ARG A 1 105 ? -5.672 -11.388 19.266 1.00 98.69 105 ARG A O 1
ATOM 806 N N . ARG A 1 106 ? -3.847 -10.112 19.595 1.00 98.56 106 ARG A N 1
ATOM 807 C CA . ARG A 1 106 ? -4.508 -8.828 19.302 1.00 98.56 106 ARG A CA 1
ATOM 808 C C . ARG 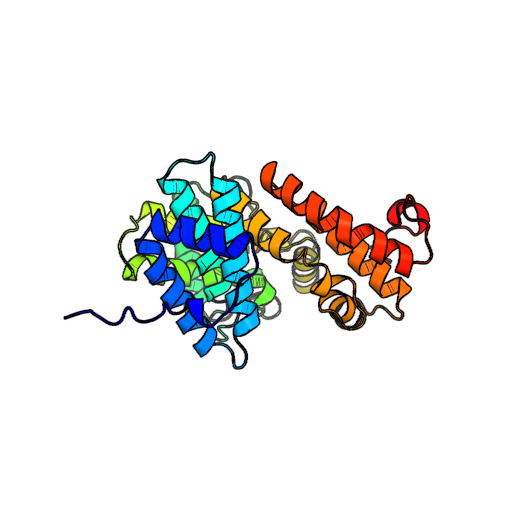A 1 106 ? -5.039 -8.766 17.867 1.00 98.56 106 ARG A C 1
ATOM 810 O O . ARG A 1 106 ? -6.161 -8.310 17.656 1.00 98.56 106 ARG A O 1
ATOM 817 N N . ALA A 1 107 ? -4.272 -9.258 16.891 1.00 98.62 107 ALA A N 1
ATOM 818 C CA . ALA A 1 107 ? -4.704 -9.333 15.495 1.00 98.62 107 ALA A CA 1
ATOM 819 C C . ALA A 1 107 ? -5.922 -10.257 15.329 1.00 98.62 107 ALA A C 1
ATOM 821 O O . ALA A 1 107 ? -6.891 -9.881 14.671 1.00 98.62 107 ALA A O 1
ATOM 822 N N . ALA A 1 108 ? -5.919 -11.419 15.987 1.00 98.62 108 ALA A N 1
ATOM 823 C CA . ALA A 1 108 ? -7.041 -12.353 15.971 1.00 98.62 108 ALA A CA 1
ATOM 824 C C . ALA A 1 108 ? -8.312 -11.738 16.570 1.00 98.62 108 ALA A C 1
ATOM 826 O O . ALA A 1 108 ? -9.394 -11.899 16.007 1.00 98.62 108 ALA A O 1
ATOM 827 N N . GLU A 1 109 ? -8.193 -11.004 17.679 1.00 98.62 109 GLU A N 1
ATOM 828 C CA . GLU A 1 109 ? -9.315 -10.301 18.310 1.00 98.62 109 GLU A CA 1
ATOM 829 C C . GLU A 1 109 ? -9.894 -9.213 17.404 1.00 98.62 109 GLU A C 1
ATOM 831 O O . GLU A 1 109 ? -11.113 -9.157 17.221 1.00 98.62 109 GLU A O 1
ATOM 836 N N . MET A 1 110 ? -9.032 -8.400 16.783 1.00 98.50 110 MET A N 1
ATOM 837 C CA . MET A 1 110 ? -9.437 -7.395 15.798 1.00 98.50 110 MET A CA 1
ATOM 838 C C . MET A 1 110 ? -10.180 -8.040 14.624 1.00 98.50 110 MET A C 1
ATOM 840 O O . MET A 1 110 ? -11.316 -7.666 14.339 1.00 98.50 110 MET A O 1
ATOM 844 N N . VAL A 1 111 ? -9.577 -9.031 13.959 1.00 98.38 111 VAL A N 1
ATOM 845 C CA . VAL A 1 111 ? -10.178 -9.658 12.773 1.00 98.38 111 VAL A CA 1
ATOM 846 C C . VAL A 1 111 ? -11.475 -10.388 13.127 1.00 98.38 111 VAL A C 1
ATOM 848 O O . VAL A 1 111 ? -12.451 -10.290 12.386 1.00 98.38 111 VAL A O 1
ATOM 851 N N . SER A 1 112 ? -11.534 -11.071 14.273 1.00 98.38 112 SER A N 1
ATOM 852 C CA . SER A 1 112 ? -12.752 -11.733 14.758 1.00 98.38 112 SER A CA 1
ATOM 853 C C . SER A 1 112 ? -13.892 -10.737 14.985 1.00 98.38 112 SER A C 1
ATOM 855 O O . SER A 1 112 ? -15.012 -10.957 14.514 1.00 98.38 112 SER A O 1
ATOM 857 N N . LYS A 1 113 ? -13.602 -9.600 15.633 1.00 98.38 113 LYS A N 1
ATOM 858 C CA . LYS A 1 113 ? -14.570 -8.514 15.819 1.00 98.38 113 LYS A CA 1
ATOM 859 C C . LYS A 1 113 ? -15.080 -7.999 14.471 1.00 98.38 113 LYS A C 1
ATOM 861 O O . LYS A 1 113 ? -16.287 -7.950 14.266 1.00 98.38 113 LYS A O 1
ATOM 866 N N . LEU A 1 114 ? -14.186 -7.671 13.538 1.00 98.06 114 LEU A N 1
ATOM 867 C CA . LEU A 1 114 ? -14.563 -7.139 12.224 1.00 98.06 114 LEU A CA 1
ATOM 868 C C . LEU A 1 114 ? -15.383 -8.150 11.400 1.00 98.06 114 LEU A C 1
ATOM 870 O O . LEU A 1 114 ? -16.407 -7.793 10.820 1.00 98.06 114 LEU A O 1
ATOM 874 N N . LYS A 1 115 ? -15.019 -9.437 11.413 1.00 97.50 115 LYS A N 1
ATOM 875 C CA . LYS A 1 115 ? -15.830 -10.493 10.783 1.00 97.50 115 LYS A CA 1
ATOM 876 C C . LYS A 1 115 ? -17.233 -10.580 11.389 1.00 97.50 115 LYS A C 1
ATOM 878 O O . LYS A 1 115 ? -18.205 -10.732 10.653 1.00 97.50 115 LYS A O 1
ATOM 883 N N . LYS A 1 116 ? -17.360 -10.454 12.716 1.00 97.38 116 LYS A N 1
ATOM 884 C CA . LYS A 1 116 ? -18.661 -10.449 13.409 1.00 97.38 116 LYS A CA 1
ATOM 885 C C . LYS A 1 116 ? -19.530 -9.251 13.013 1.00 97.38 116 LYS A C 1
ATOM 887 O O . LYS A 1 116 ? -20.741 -9.407 12.893 1.00 97.38 116 LYS A O 1
ATOM 892 N N . GLU A 1 117 ? -18.919 -8.096 12.763 1.00 96.44 117 GLU A N 1
ATOM 893 C CA . GLU A 1 117 ? -19.596 -6.899 12.240 1.00 96.44 117 GLU A CA 1
ATOM 894 C C . GLU A 1 117 ? -19.946 -7.009 10.741 1.00 96.44 117 GLU A C 1
ATOM 896 O O . GLU A 1 117 ? -20.633 -6.150 10.193 1.00 96.44 117 GLU A O 1
ATOM 901 N N . GLY A 1 118 ? -19.539 -8.096 10.076 1.00 95.81 118 GLY A N 1
ATOM 902 C CA . GLY A 1 118 ? -19.947 -8.425 8.713 1.00 95.81 118 GLY A CA 1
ATOM 903 C C . GLY A 1 118 ? -18.988 -7.967 7.614 1.00 95.81 118 GLY A C 1
ATOM 904 O O . GLY A 1 118 ? -19.416 -7.925 6.459 1.00 95.81 118 GLY A O 1
ATOM 905 N N . TYR A 1 119 ? -17.735 -7.650 7.947 1.00 96.25 119 TYR A N 1
ATOM 906 C CA . TYR A 1 119 ? -16.668 -7.371 6.977 1.00 96.25 119 TYR A CA 1
ATOM 907 C C . TYR A 1 119 ? -16.040 -8.658 6.402 1.00 96.25 119 TYR A C 1
ATOM 909 O O . TYR A 1 119 ? -16.217 -9.748 6.955 1.00 96.25 119 TYR A O 1
ATOM 917 N N . PHE A 1 120 ? -15.278 -8.518 5.309 1.00 95.38 120 PHE A N 1
ATOM 918 C CA . PHE A 1 120 ? -14.528 -9.584 4.622 1.00 95.38 120 PHE A CA 1
ATOM 919 C C . PHE A 1 120 ? -15.395 -10.699 4.003 1.00 95.38 120 PHE A C 1
ATOM 921 O O . PHE A 1 120 ? -14.971 -11.856 3.916 1.00 95.38 120 PHE A O 1
ATOM 928 N N . LYS A 1 121 ? -16.623 -10.383 3.572 1.00 94.12 121 LYS A N 1
ATOM 929 C CA . LYS A 1 121 ? -17.570 -11.371 3.012 1.00 94.12 121 LYS A CA 1
ATOM 930 C C . LYS A 1 121 ? -17.106 -11.955 1.679 1.00 94.12 121 LYS A C 1
ATOM 932 O O . LYS A 1 121 ? -17.354 -13.127 1.401 1.00 94.12 121 LYS A O 1
ATOM 937 N N . SER A 1 122 ? -16.438 -11.148 0.867 1.00 92.44 122 SER A N 1
ATOM 938 C CA . SER A 1 122 ? -15.826 -11.537 -0.408 1.00 92.44 122 SER A CA 1
ATOM 939 C C . SER A 1 122 ? -14.497 -12.271 -0.211 1.00 92.44 122 SER A C 1
ATOM 941 O O . SER A 1 122 ? -13.977 -12.864 -1.156 1.00 92.44 122 SER A O 1
ATOM 943 N N . SER A 1 123 ? -13.972 -12.288 1.019 1.00 95.44 123 SER A N 1
ATOM 944 C CA . SER A 1 123 ? -12.683 -12.885 1.382 1.00 95.44 123 SER A CA 1
ATOM 945 C C . SER A 1 123 ? -12.817 -13.959 2.475 1.00 95.44 123 SER A C 1
ATOM 947 O O . SER A 1 123 ? -12.146 -13.875 3.503 1.00 95.44 123 SER A O 1
ATOM 949 N N . PRO A 1 124 ? -13.632 -15.020 2.288 1.00 94.19 124 PRO A N 1
ATOM 950 C CA . PRO A 1 124 ? -13.906 -16.005 3.343 1.00 94.19 124 PRO A CA 1
ATOM 951 C C . PRO A 1 124 ? -12.662 -16.776 3.817 1.00 94.19 124 PRO A C 1
ATOM 953 O O . PRO A 1 124 ? -12.639 -17.284 4.937 1.00 94.19 124 PRO A O 1
ATOM 956 N N . GLY A 1 125 ? -11.624 -16.861 2.978 1.00 96.06 125 GLY A N 1
ATOM 957 C CA . GLY A 1 125 ? -10.344 -17.479 3.327 1.00 96.06 125 GLY A CA 1
ATOM 958 C C . GLY A 1 125 ? -9.449 -16.612 4.216 1.00 96.06 125 GLY A C 1
ATOM 959 O O . GLY A 1 125 ? -8.566 -17.164 4.873 1.00 96.06 125 GLY A O 1
ATOM 960 N N . PHE A 1 126 ? -9.676 -15.297 4.280 1.00 97.69 126 PHE A N 1
ATOM 961 C CA . PHE A 1 126 ? -8.847 -14.384 5.063 1.00 97.69 126 PHE A CA 1
ATOM 962 C C . PHE A 1 126 ? -8.898 -14.775 6.537 1.00 97.69 126 PHE A C 1
ATOM 964 O O . PHE A 1 126 ? -9.981 -14.980 7.079 1.00 97.69 126 PHE A O 1
ATOM 971 N N . TRP A 1 127 ? -7.746 -14.901 7.197 1.00 97.81 127 TRP A N 1
ATOM 972 C CA . TRP A 1 127 ? -7.652 -15.289 8.608 1.00 97.81 127 TRP A CA 1
ATOM 973 C C . TRP A 1 127 ? -8.343 -16.627 8.941 1.00 97.81 127 TRP A C 1
ATOM 975 O O . TRP A 1 127 ? -9.167 -16.704 9.855 1.00 97.81 127 TRP A O 1
ATOM 985 N N . SER A 1 128 ? -8.079 -17.669 8.145 1.00 97.88 128 SER A N 1
ATOM 986 C CA . SER A 1 128 ? -8.647 -19.020 8.333 1.00 97.88 128 SER A CA 1
ATOM 987 C C . SER A 1 128 ? -7.633 -20.093 8.758 1.00 97.88 128 SER A C 1
ATOM 989 O O . SER A 1 128 ? -8.040 -21.195 9.115 1.00 97.88 128 SER A O 1
ATOM 991 N N . ASP A 1 129 ? -6.331 -19.788 8.742 1.00 98.38 129 ASP A N 1
ATOM 992 C CA . ASP A 1 129 ? -5.251 -20.746 9.013 1.00 98.38 129 ASP A CA 1
ATOM 993 C C . ASP A 1 129 ? -4.168 -20.101 9.895 1.00 98.38 129 ASP A C 1
ATOM 995 O O . ASP A 1 129 ? -3.253 -19.416 9.428 1.00 98.38 129 ASP A O 1
ATOM 999 N N . ASP A 1 130 ? -4.294 -20.326 11.203 1.00 98.12 130 ASP A N 1
ATOM 1000 C CA . ASP A 1 130 ? -3.362 -19.861 12.233 1.00 98.12 130 ASP A CA 1
ATOM 1001 C C . ASP A 1 130 ? -1.924 -20.336 12.000 1.00 98.12 130 ASP A C 1
ATOM 1003 O O . ASP A 1 130 ? -0.976 -19.596 12.268 1.00 98.12 130 ASP A O 1
ATOM 1007 N N . ALA A 1 131 ? -1.747 -21.581 11.545 1.00 98.12 131 ALA A N 1
ATOM 1008 C CA . ALA A 1 131 ? -0.425 -22.174 11.373 1.00 98.12 131 ALA A CA 1
ATOM 1009 C C . ALA A 1 131 ? 0.329 -21.483 10.233 1.00 98.12 131 ALA A C 1
ATOM 1011 O O . ALA A 1 131 ? 1.522 -21.202 10.360 1.00 98.12 131 ALA A O 1
ATOM 1012 N N . LEU A 1 132 ? -0.379 -21.144 9.153 1.00 98.38 132 LEU A N 1
ATOM 1013 C CA . LEU A 1 132 ? 0.167 -20.345 8.063 1.00 98.38 132 LEU A CA 1
ATOM 1014 C C . LEU A 1 132 ? 0.533 -18.932 8.528 1.00 98.38 132 LEU A C 1
ATOM 1016 O O . LEU A 1 132 ? 1.645 -18.479 8.265 1.00 98.38 132 LEU A O 1
ATOM 1020 N N . LEU A 1 133 ? -0.355 -18.246 9.252 1.00 98.44 133 LEU A N 1
ATOM 1021 C CA . LEU A 1 133 ? -0.100 -16.883 9.738 1.00 98.44 133 LEU A CA 1
ATOM 1022 C C . LEU A 1 133 ? 1.069 -16.815 10.737 1.00 98.44 133 LEU A C 1
ATOM 1024 O O . LEU A 1 133 ? 1.777 -15.811 10.788 1.00 98.44 133 LEU A O 1
ATOM 1028 N N . LYS A 1 134 ? 1.306 -17.890 11.498 1.00 98.12 134 LYS A N 1
ATOM 1029 C CA . LYS A 1 134 ? 2.442 -18.036 12.426 1.00 98.12 134 LYS A CA 1
ATOM 1030 C C . LYS A 1 134 ? 3.702 -18.608 11.769 1.00 98.12 134 LYS A C 1
ATOM 1032 O O . LYS A 1 134 ? 4.736 -18.699 12.429 1.00 98.12 134 LYS A O 1
ATOM 1037 N N . ASN A 1 135 ? 3.662 -18.994 10.492 1.00 98.19 135 ASN A N 1
ATOM 1038 C CA . ASN A 1 135 ? 4.840 -19.487 9.780 1.00 98.19 135 ASN A CA 1
ATOM 1039 C C . ASN A 1 135 ? 5.901 -18.372 9.716 1.00 98.19 135 ASN A C 1
ATOM 1041 O O . ASN A 1 135 ? 5.610 -17.321 9.150 1.00 98.19 135 ASN A O 1
ATOM 1045 N N . PRO A 1 136 ? 7.141 -18.569 10.204 1.00 97.81 136 PRO A N 1
ATOM 1046 C CA . PRO A 1 136 ? 8.156 -17.512 10.219 1.00 97.81 136 PRO A CA 1
ATOM 1047 C C . PRO A 1 136 ? 8.482 -16.896 8.852 1.00 97.81 136 PRO A C 1
ATOM 1049 O O . PRO A 1 136 ? 8.844 -15.727 8.789 1.00 97.81 136 PRO A O 1
ATOM 1052 N N . LYS A 1 137 ? 8.323 -17.631 7.743 1.00 97.81 137 LYS A N 1
ATOM 1053 C CA . LYS A 1 137 ? 8.539 -17.082 6.390 1.00 97.81 137 LYS A CA 1
ATOM 1054 C C . LYS A 1 137 ? 7.453 -16.085 5.960 1.00 97.81 137 LYS A C 1
ATOM 1056 O O . LYS A 1 137 ? 7.679 -15.313 5.031 1.00 97.81 137 LYS A O 1
ATOM 1061 N N . ILE A 1 138 ? 6.298 -16.119 6.625 1.00 97.56 138 ILE A N 1
ATOM 1062 C CA . ILE A 1 138 ? 5.125 -15.282 6.353 1.00 97.56 138 ILE A CA 1
ATOM 1063 C C . ILE A 1 138 ? 4.923 -14.310 7.521 1.00 97.56 138 ILE A C 1
ATOM 1065 O O . ILE A 1 138 ? 5.114 -13.110 7.369 1.00 97.56 138 ILE A O 1
ATOM 1069 N N . GLY A 1 139 ? 4.625 -14.830 8.711 1.00 97.44 139 GLY A N 1
ATOM 1070 C CA . GLY A 1 139 ? 4.290 -14.066 9.909 1.00 97.44 139 GLY A CA 1
ATOM 1071 C C . GLY A 1 139 ? 5.409 -13.202 10.487 1.00 97.44 139 GLY A C 1
ATOM 1072 O O . GLY A 1 139 ? 5.106 -12.264 11.216 1.00 97.44 139 GLY A O 1
ATOM 1073 N N . ALA A 1 140 ? 6.683 -13.475 10.173 1.00 97.38 140 ALA A N 1
ATOM 1074 C CA . ALA A 1 140 ? 7.805 -12.604 10.551 1.00 97.38 140 ALA A CA 1
ATOM 1075 C C . ALA A 1 140 ? 8.271 -11.680 9.412 1.00 97.38 140 ALA A C 1
ATOM 1077 O O . ALA A 1 140 ? 9.220 -10.918 9.582 1.00 97.38 140 ALA A O 1
ATOM 1078 N N . ASN A 1 141 ? 7.628 -11.743 8.244 1.00 96.19 141 ASN A N 1
ATOM 1079 C CA . ASN A 1 141 ? 7.982 -10.931 7.091 1.00 96.19 141 ASN A CA 1
ATOM 1080 C C . ASN A 1 141 ? 7.096 -9.683 7.044 1.00 96.19 141 ASN A C 1
ATOM 1082 O O . ASN A 1 141 ? 5.994 -9.729 6.504 1.00 96.19 141 ASN A O 1
ATOM 1086 N N . LEU A 1 142 ? 7.592 -8.565 7.584 1.00 93.75 142 LEU A N 1
ATOM 1087 C CA . LEU A 1 142 ? 6.856 -7.294 7.661 1.00 93.75 142 LEU A CA 1
ATOM 1088 C C . LEU A 1 142 ? 6.311 -6.839 6.301 1.00 93.75 142 LEU A C 1
ATOM 1090 O O . LEU A 1 142 ? 5.170 -6.396 6.210 1.00 93.75 142 LEU A O 1
ATOM 1094 N N . GLY A 1 143 ? 7.059 -7.055 5.215 1.00 91.38 143 GLY A N 1
ATOM 1095 C CA . GLY A 1 143 ? 6.587 -6.737 3.868 1.00 91.38 143 GLY A CA 1
ATOM 1096 C C . GLY A 1 143 ? 5.311 -7.488 3.474 1.00 91.38 143 GLY A C 1
ATOM 1097 O O . GLY A 1 143 ? 4.516 -6.958 2.707 1.00 91.38 143 GLY A O 1
ATOM 1098 N N . LEU A 1 144 ? 5.087 -8.688 4.020 1.00 95.19 144 LEU A N 1
ATOM 1099 C CA . LEU A 1 144 ? 3.896 -9.493 3.750 1.00 95.19 144 LEU A CA 1
ATOM 1100 C C . LEU A 1 144 ? 2.737 -9.235 4.718 1.00 95.19 144 LEU A C 1
ATOM 1102 O O . LEU A 1 144 ? 1.609 -9.530 4.336 1.00 95.19 144 LEU A O 1
ATOM 1106 N N . ILE A 1 145 ? 2.992 -8.746 5.938 1.00 96.44 145 ILE A N 1
ATOM 1107 C CA . ILE A 1 145 ? 1.986 -8.691 7.021 1.00 96.44 145 ILE A CA 1
ATOM 1108 C C . ILE A 1 145 ? 1.744 -7.298 7.617 1.00 96.44 145 ILE A C 1
ATOM 1110 O O . ILE A 1 145 ? 0.908 -7.176 8.513 1.00 96.44 145 ILE A O 1
ATOM 1114 N N . HIS A 1 146 ? 2.443 -6.253 7.156 1.00 96.19 146 HIS A N 1
ATOM 1115 C CA . HIS A 1 146 ? 2.326 -4.894 7.709 1.00 96.19 146 HIS A CA 1
ATOM 1116 C C . HIS A 1 146 ? 0.898 -4.339 7.681 1.00 96.19 146 HIS A C 1
ATOM 1118 O O . HIS A 1 146 ? 0.557 -3.538 8.539 1.00 96.19 146 HIS A O 1
ATOM 1124 N N . HIS A 1 147 ? 0.046 -4.760 6.748 1.00 97.38 147 HIS A N 1
ATOM 1125 C CA . HIS A 1 147 ? -1.363 -4.365 6.709 1.00 97.38 147 HIS A CA 1
ATOM 1126 C C . HIS A 1 147 ? -2.144 -4.901 7.917 1.00 97.38 147 HIS A C 1
ATOM 1128 O O . HIS A 1 147 ? -2.992 -4.210 8.474 1.00 97.38 147 HIS A O 1
ATOM 1134 N N . ILE A 1 148 ? -1.813 -6.105 8.391 1.00 98.00 148 ILE A N 1
ATOM 1135 C CA . ILE A 1 148 ? -2.450 -6.716 9.565 1.00 98.00 148 ILE A CA 1
ATOM 1136 C C . ILE A 1 148 ? -2.009 -6.015 10.845 1.00 98.00 148 ILE A C 1
ATOM 1138 O O . ILE A 1 148 ? -2.839 -5.629 11.669 1.00 98.00 148 ILE A O 1
ATOM 1142 N N . THR A 1 149 ? -0.702 -5.859 11.037 1.00 97.31 149 THR A N 1
ATOM 1143 C CA . THR A 1 149 ? -0.173 -5.269 12.272 1.00 97.31 149 THR A CA 1
ATOM 1144 C C . THR A 1 149 ? -0.290 -3.747 12.274 1.00 97.31 149 THR A C 1
ATOM 1146 O O . THR A 1 149 ? -0.560 -3.155 13.317 1.00 97.31 149 THR A O 1
ATOM 1149 N N . GLY A 1 150 ? -0.230 -3.121 11.102 1.00 97.31 150 GLY A N 1
ATOM 1150 C CA . GLY A 1 150 ? -0.516 -1.707 10.886 1.00 97.31 150 GLY A CA 1
ATOM 1151 C C . GLY A 1 150 ? -1.957 -1.345 11.220 1.00 97.31 150 GLY A C 1
ATOM 1152 O O . GLY A 1 150 ? -2.171 -0.325 11.864 1.00 97.31 150 GLY A O 1
ATOM 1153 N N . ALA A 1 151 ? -2.941 -2.195 10.904 1.00 98.25 151 ALA A N 1
ATOM 1154 C CA . ALA A 1 151 ? -4.332 -1.953 11.297 1.00 98.25 151 ALA A CA 1
ATOM 1155 C C . ALA A 1 151 ? -4.529 -1.928 12.829 1.00 98.25 151 ALA A C 1
ATOM 1157 O O . ALA A 1 151 ? -5.336 -1.146 13.335 1.00 98.25 151 ALA A O 1
ATOM 1158 N N . LEU A 1 152 ? -3.769 -2.724 13.594 1.00 97.50 152 LEU A N 1
ATOM 1159 C CA . LEU A 1 152 ? -3.779 -2.638 15.062 1.00 97.50 152 LEU A CA 1
ATOM 1160 C C . LEU A 1 152 ? -3.232 -1.291 15.537 1.00 97.50 152 LEU A C 1
ATOM 1162 O O . LEU A 1 152 ? -3.880 -0.586 16.310 1.00 97.50 152 LEU A O 1
ATOM 1166 N N . THR A 1 153 ? -2.051 -0.930 15.045 1.00 97.00 153 THR A N 1
ATOM 1167 C CA . THR A 1 153 ? -1.360 0.305 15.423 1.00 97.00 153 THR A CA 1
ATOM 1168 C C . THR A 1 153 ? -2.163 1.542 15.033 1.00 97.00 153 THR A C 1
ATOM 1170 O O . THR A 1 153 ? -2.289 2.477 15.822 1.00 97.00 153 THR A O 1
ATOM 1173 N N . ALA A 1 154 ? -2.765 1.536 13.846 1.00 97.44 154 ALA A N 1
ATOM 1174 C CA . ALA A 1 154 ? -3.598 2.622 13.357 1.00 97.44 154 ALA A CA 1
ATOM 1175 C C . ALA A 1 154 ? -4.824 2.850 14.247 1.00 97.44 154 ALA A C 1
ATOM 1177 O O . ALA A 1 154 ? -5.154 3.997 14.538 1.00 97.44 154 ALA A O 1
ATOM 1178 N N . ALA A 1 155 ? -5.462 1.784 14.739 1.00 96.69 155 ALA A N 1
ATOM 1179 C CA . ALA A 1 155 ? -6.580 1.913 15.668 1.00 96.69 155 ALA A CA 1
ATOM 1180 C C . ALA A 1 155 ? -6.165 2.498 17.019 1.00 96.69 155 ALA A C 1
ATOM 1182 O O . ALA A 1 155 ? -6.860 3.368 17.549 1.00 96.69 155 ALA A O 1
ATOM 1183 N N . ASP A 1 156 ? -5.016 2.071 17.552 1.00 96.25 156 ASP A N 1
ATOM 1184 C CA . ASP A 1 156 ? -4.465 2.632 18.787 1.00 96.25 156 ASP A CA 1
ATOM 1185 C C . ASP A 1 156 ? -4.146 4.127 18.626 1.00 96.25 156 ASP A C 1
ATOM 1187 O O . ASP A 1 156 ? -4.390 4.914 19.543 1.00 96.25 156 ASP A O 1
ATOM 1191 N N . ILE A 1 157 ? -3.604 4.528 17.471 1.00 96.62 157 ILE A N 1
ATOM 1192 C CA . ILE A 1 157 ? -3.300 5.929 17.154 1.00 96.62 157 ILE A CA 1
ATOM 1193 C C . ILE A 1 157 ? -4.593 6.735 17.013 1.00 96.62 157 ILE A C 1
ATOM 1195 O O . ILE A 1 157 ? -4.773 7.716 17.733 1.00 96.62 157 ILE A O 1
ATOM 1199 N N . ALA A 1 158 ? -5.519 6.303 16.153 1.00 94.69 158 ALA A N 1
ATOM 1200 C CA . ALA A 1 158 ? -6.776 7.006 15.905 1.00 94.69 158 ALA A CA 1
ATOM 1201 C C . ALA A 1 158 ? -7.613 7.162 17.187 1.00 94.69 158 ALA A C 1
ATOM 1203 O O . ALA A 1 158 ? -8.177 8.229 17.438 1.00 94.69 158 ALA A O 1
ATOM 1204 N N . GLY A 1 159 ? -7.630 6.137 18.048 1.00 93.88 159 GLY A N 1
ATOM 1205 C CA . GLY A 1 159 ? -8.293 6.193 19.350 1.00 93.88 159 GLY A CA 1
ATOM 1206 C C . GLY A 1 159 ? -7.679 7.213 20.317 1.00 93.88 159 GLY A C 1
ATOM 1207 O O . GLY A 1 159 ? -8.407 7.820 21.100 1.00 93.88 159 GLY A O 1
ATOM 1208 N N . LYS A 1 160 ? -6.360 7.442 20.255 1.00 93.06 160 LYS A N 1
ATOM 1209 C CA . LYS A 1 160 ? -5.651 8.419 21.105 1.00 93.06 160 LYS A CA 1
ATOM 1210 C C . LYS A 1 160 ? -5.726 9.848 20.573 1.00 93.06 160 LYS A C 1
ATOM 1212 O O . LYS A 1 160 ? -5.780 10.776 21.374 1.00 93.06 160 LYS A O 1
ATOM 1217 N N . SER A 1 161 ? -5.719 10.033 19.252 1.00 87.62 161 SER A N 1
ATOM 1218 C CA . SER A 1 161 ? -5.765 11.361 18.624 1.00 87.62 161 SER A CA 1
ATOM 1219 C C . SER A 1 161 ? -7.098 12.084 18.846 1.00 87.62 161 SER A C 1
ATOM 1221 O O . SER A 1 161 ? -7.131 13.313 18.844 1.00 87.62 161 SER A O 1
ATOM 1223 N N . GLY A 1 162 ? -8.186 11.339 19.072 1.00 78.00 162 GLY A N 1
ATOM 1224 C CA . GLY A 1 162 ? -9.535 11.895 19.181 1.00 78.00 162 GLY A CA 1
ATOM 1225 C C . GLY A 1 162 ? -10.107 12.316 17.821 1.00 78.00 162 GLY A C 1
ATOM 1226 O O . GLY A 1 162 ? -9.406 12.375 16.816 1.00 78.00 162 GLY A O 1
ATOM 1227 N N . GLY A 1 163 ? -11.416 12.575 17.767 1.00 86.44 163 GLY A N 1
ATOM 1228 C CA . GLY A 1 163 ? -12.103 12.969 16.524 1.00 86.44 163 GLY A CA 1
ATOM 1229 C C . GLY A 1 163 ? -12.570 11.812 15.631 1.00 86.44 163 GLY A C 1
ATOM 1230 O O . GLY A 1 163 ? -13.212 12.070 14.618 1.00 86.44 163 GLY A O 1
ATOM 1231 N N . PHE A 1 164 ? -12.324 10.561 16.033 1.00 94.94 164 PHE A N 1
ATOM 1232 C CA . PHE A 1 164 ? -12.825 9.355 15.369 1.00 94.94 164 PHE A CA 1
ATOM 1233 C C . PHE A 1 164 ? -13.745 8.575 16.311 1.00 94.94 164 PHE A C 1
ATOM 1235 O O . PHE A 1 164 ? -13.400 8.314 17.466 1.00 94.94 164 PHE A O 1
ATOM 1242 N N . SER A 1 165 ? -14.927 8.198 15.829 1.00 96.44 165 SER A N 1
ATOM 1243 C CA . SER A 1 165 ? -15.816 7.277 16.536 1.00 96.44 165 SER A CA 1
ATOM 1244 C C . SER A 1 165 ? -15.287 5.838 16.478 1.00 96.44 165 SER A C 1
ATOM 1246 O O . SER A 1 165 ? -14.427 5.500 15.667 1.00 96.44 165 SER A O 1
ATOM 1248 N N . GLY A 1 166 ? -15.848 4.939 17.293 1.00 96.62 166 GLY A N 1
ATOM 1249 C CA . GLY A 1 166 ? -15.501 3.515 17.215 1.00 96.62 166 GLY A CA 1
ATOM 1250 C C . GLY A 1 166 ? -15.759 2.901 15.831 1.00 96.62 166 GLY A C 1
ATOM 1251 O O . GLY A 1 166 ? -14.986 2.055 15.392 1.00 96.62 166 GLY A O 1
ATOM 1252 N N . LYS A 1 167 ? -16.796 3.365 15.118 1.00 96.94 167 LYS A N 1
ATOM 1253 C CA . LYS A 1 167 ? -17.090 2.920 13.747 1.00 96.94 167 LYS A CA 1
ATOM 1254 C C . LYS A 1 167 ? -16.134 3.507 12.712 1.00 96.94 167 LYS A C 1
ATOM 1256 O O . LYS A 1 167 ? -15.789 2.816 11.762 1.00 96.94 167 LYS A O 1
ATOM 1261 N N . ASP A 1 168 ? -15.650 4.726 12.924 1.00 97.81 168 ASP A N 1
ATOM 1262 C CA . ASP A 1 168 ? -14.602 5.305 12.078 1.00 97.81 168 ASP A CA 1
ATOM 1263 C C . ASP A 1 168 ? -13.300 4.512 12.187 1.00 97.81 168 ASP A C 1
ATOM 1265 O O . ASP A 1 168 ? -12.677 4.191 11.177 1.00 97.81 168 ASP A O 1
ATOM 1269 N N . ILE A 1 169 ? -12.923 4.145 13.415 1.00 98.00 169 ILE A N 1
ATOM 1270 C CA . ILE A 1 169 ? -11.737 3.327 13.677 1.00 98.00 169 ILE A CA 1
ATOM 1271 C C . ILE A 1 169 ? -11.880 1.950 13.021 1.00 98.00 169 ILE A C 1
ATOM 1273 O O . ILE A 1 169 ? -10.948 1.501 12.363 1.00 98.00 169 ILE A O 1
ATOM 1277 N N . GLU A 1 170 ? -13.042 1.299 13.139 1.00 98.00 170 GLU A N 1
ATOM 1278 C CA . GLU A 1 170 ? -13.304 0.025 12.452 1.00 98.00 170 GLU A CA 1
ATOM 1279 C C . GLU A 1 170 ? -13.162 0.155 10.929 1.00 98.00 170 GLU A C 1
ATOM 1281 O O . GLU A 1 170 ? -12.511 -0.684 10.309 1.00 98.00 170 GLU A O 1
ATOM 1286 N N . SER A 1 171 ? -13.693 1.223 10.329 1.00 98.06 171 SER A N 1
ATOM 1287 C CA . SER A 1 171 ? -13.552 1.483 8.891 1.00 98.06 171 SER A CA 1
ATOM 1288 C C . SER A 1 171 ? -12.093 1.683 8.470 1.00 98.06 171 SER A C 1
ATOM 1290 O O . SER A 1 171 ? -11.677 1.113 7.463 1.00 98.06 171 SER A O 1
ATOM 1292 N N . ILE A 1 172 ? -11.297 2.422 9.253 1.00 98.19 172 ILE A N 1
ATOM 1293 C CA . ILE A 1 172 ? -9.852 2.582 9.011 1.00 98.19 172 ILE A CA 1
ATOM 1294 C C . ILE A 1 172 ? -9.143 1.227 9.116 1.00 98.19 172 ILE A C 1
ATOM 1296 O O . ILE A 1 172 ? -8.350 0.883 8.245 1.00 98.19 172 ILE A O 1
ATOM 1300 N N . GLN A 1 173 ? -9.443 0.420 10.140 1.00 98.19 173 GLN A N 1
ATOM 1301 C CA . GLN A 1 173 ? -8.845 -0.910 10.293 1.00 98.19 173 GLN A CA 1
ATOM 1302 C C . GLN A 1 173 ? -9.143 -1.812 9.098 1.00 98.19 173 GLN A C 1
ATOM 1304 O O . GLN A 1 173 ? -8.229 -2.435 8.567 1.00 98.19 173 GLN A O 1
ATOM 1309 N N . VAL A 1 174 ? -10.405 -1.878 8.667 1.00 98.06 174 VAL A N 1
ATOM 1310 C CA . VAL A 1 174 ? -10.812 -2.681 7.505 1.00 98.06 174 VAL A CA 1
ATOM 1311 C C . VAL A 1 174 ? -10.105 -2.192 6.248 1.00 98.06 174 VAL A C 1
ATOM 1313 O O . VAL A 1 174 ? -9.542 -3.005 5.523 1.00 98.06 174 VAL A O 1
ATOM 1316 N N . ALA A 1 175 ? -10.077 -0.880 6.012 1.00 98.12 175 ALA A N 1
ATOM 1317 C CA . ALA A 1 175 ? -9.418 -0.323 4.840 1.00 98.12 175 ALA A CA 1
ATOM 1318 C C . ALA A 1 175 ? -7.905 -0.593 4.840 1.00 98.12 175 ALA A C 1
ATOM 1320 O O . ALA A 1 175 ? -7.372 -0.983 3.808 1.00 98.12 175 ALA A O 1
ATOM 1321 N N . ILE A 1 176 ? -7.221 -0.499 5.987 1.00 98.31 176 ILE A N 1
ATOM 1322 C CA . ILE A 1 176 ? -5.805 -0.885 6.093 1.00 98.31 176 ILE A CA 1
ATOM 1323 C C . ILE A 1 176 ? -5.632 -2.398 5.898 1.00 98.31 176 ILE A C 1
ATOM 1325 O O . ILE A 1 176 ? -4.692 -2.808 5.230 1.00 98.31 176 ILE A O 1
ATOM 1329 N N . LEU A 1 177 ? -6.520 -3.251 6.407 1.00 97.50 177 LEU A N 1
ATOM 1330 C CA . LEU A 1 177 ? -6.440 -4.695 6.152 1.00 97.50 177 LEU A CA 1
ATOM 1331 C C . LEU A 1 177 ? -6.628 -5.038 4.668 1.00 97.50 177 LEU A C 1
ATOM 1333 O O . LEU A 1 177 ? -6.034 -5.993 4.182 1.00 97.50 177 LEU A O 1
ATOM 1337 N N . GLU A 1 178 ? -7.436 -4.270 3.946 1.00 95.50 178 GLU A N 1
ATOM 1338 C CA . GLU A 1 178 ? -7.771 -4.527 2.545 1.00 95.50 178 GLU A CA 1
ATOM 1339 C C . GLU A 1 178 ? -6.881 -3.785 1.534 1.00 95.50 178 GLU A C 1
ATOM 1341 O O . GLU A 1 178 ? -6.808 -4.220 0.387 1.00 95.50 178 GLU A O 1
ATOM 1346 N N . HIS A 1 179 ? -6.183 -2.704 1.916 1.00 93.06 179 HIS A N 1
ATOM 1347 C CA . HIS A 1 179 ? -5.377 -1.919 0.965 1.00 93.06 179 HIS A CA 1
ATOM 1348 C C . HIS A 1 179 ? -4.267 -2.774 0.333 1.00 93.06 179 HIS A C 1
ATOM 1350 O O . HIS A 1 179 ? -4.041 -2.744 -0.879 1.00 93.06 179 HIS A O 1
ATOM 1356 N N . SER A 1 180 ? -3.614 -3.600 1.155 1.00 79.44 180 SER A N 1
ATOM 1357 C CA . SER A 1 180 ? -2.597 -4.541 0.716 1.00 79.44 180 SER A CA 1
ATOM 1358 C C . SER A 1 180 ? -3.275 -5.864 0.401 1.00 79.44 180 SER A C 1
ATOM 1360 O O . SER A 1 180 ? -3.292 -6.792 1.201 1.00 79.44 180 SER A O 1
ATOM 1362 N N . THR A 1 181 ? -3.816 -5.989 -0.807 1.00 65.62 181 THR A N 1
ATOM 1363 C CA . THR A 1 181 ? -4.381 -7.260 -1.300 1.00 65.62 181 THR A CA 1
ATOM 1364 C C . THR A 1 181 ? -3.298 -8.298 -1.621 1.00 65.62 181 THR A C 1
ATOM 1366 O O . THR A 1 181 ? -3.580 -9.322 -2.250 1.00 65.62 181 THR A O 1
ATOM 1369 N N . GLY A 1 182 ? -2.050 -8.001 -1.232 1.00 69.19 182 GLY A N 1
ATOM 1370 C CA . GLY A 1 182 ? -0.827 -8.571 -1.757 1.00 69.19 182 GLY A CA 1
ATOM 1371 C C . GLY A 1 182 ? -0.813 -8.413 -3.267 1.00 69.19 182 GLY A C 1
ATOM 1372 O O . GLY A 1 182 ? -1.477 -9.182 -3.949 1.00 69.19 182 GLY A O 1
ATOM 1373 N N . TYR A 1 183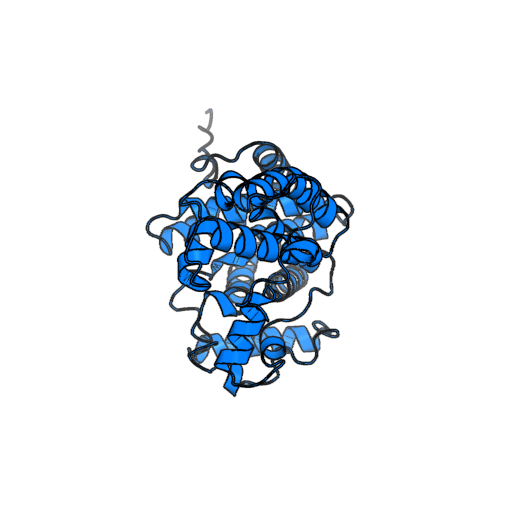 ? -0.042 -7.483 -3.831 1.00 80.12 183 TYR A N 1
ATOM 1374 C CA . TYR A 1 183 ? 0.186 -7.495 -5.283 1.00 80.12 183 TYR A CA 1
ATOM 1375 C C . TYR A 1 183 ? 0.530 -8.916 -5.734 1.00 80.12 183 TYR A C 1
ATOM 1377 O O . TYR A 1 183 ? 1.134 -9.674 -4.968 1.00 80.12 183 TYR A O 1
ATOM 1385 N N . TRP A 1 184 ? 0.144 -9.316 -6.941 1.00 85.38 184 TRP A N 1
ATOM 1386 C CA . TRP A 1 184 ? 0.269 -10.708 -7.397 1.00 85.38 184 TRP A CA 1
ATOM 1387 C C . TRP A 1 184 ? 1.624 -11.386 -7.072 1.00 85.38 184 TRP A C 1
ATOM 1389 O O . TRP A 1 184 ? 1.665 -12.576 -6.758 1.00 85.38 184 TRP A O 1
ATOM 1399 N N . TYR A 1 185 ? 2.735 -10.636 -7.066 1.00 81.00 185 TYR A N 1
ATOM 1400 C CA . TYR A 1 185 ? 4.067 -11.135 -6.702 1.00 81.00 185 TYR A CA 1
ATOM 1401 C C . TYR A 1 185 ? 4.277 -11.382 -5.192 1.00 81.00 185 TYR A C 1
ATOM 1403 O O . TYR A 1 185 ? 5.110 -12.208 -4.808 1.00 81.00 185 TYR A O 1
ATOM 1411 N N . PHE A 1 186 ? 3.546 -10.698 -4.311 1.00 89.12 186 PHE A N 1
ATOM 1412 C CA . PHE A 1 186 ? 3.457 -11.028 -2.886 1.00 89.12 186 PHE A CA 1
ATOM 1413 C C . PHE A 1 186 ? 2.590 -12.266 -2.654 1.00 89.12 186 PHE A C 1
ATOM 1415 O O . PHE A 1 186 ? 2.994 -13.126 -1.874 1.00 89.12 186 PHE A O 1
ATOM 1422 N N . ARG A 1 187 ? 1.479 -12.423 -3.390 1.00 93.00 187 ARG A N 1
ATOM 1423 C CA . ARG A 1 187 ? 0.643 -13.641 -3.335 1.00 93.00 187 ARG A CA 1
ATOM 1424 C C . ARG A 1 187 ? 1.467 -14.889 -3.644 1.00 93.00 187 ARG A C 1
ATOM 1426 O O . ARG A 1 187 ? 1.481 -15.823 -2.849 1.00 93.00 187 ARG A O 1
ATOM 1433 N N . ALA A 1 188 ? 2.248 -14.847 -4.725 1.00 90.94 188 ALA A N 1
ATOM 1434 C CA . ALA A 1 188 ? 3.189 -15.913 -5.072 1.00 90.94 188 ALA A CA 1
ATOM 1435 C C . ALA A 1 188 ? 4.199 -16.204 -3.944 1.00 90.94 188 ALA A C 1
ATOM 1437 O O . ALA A 1 188 ? 4.460 -17.358 -3.629 1.00 90.94 188 ALA A O 1
ATOM 1438 N N . SER A 1 189 ? 4.707 -15.164 -3.270 1.00 92.62 189 SER A N 1
ATOM 1439 C CA . SER A 1 189 ? 5.661 -15.339 -2.163 1.00 92.62 189 SER A CA 1
ATOM 1440 C C . SER A 1 189 ? 5.040 -16.064 -0.962 1.00 92.62 189 SER A C 1
ATOM 1442 O O . SER A 1 189 ? 5.726 -16.834 -0.290 1.00 92.62 189 SER A O 1
ATOM 1444 N N . VAL A 1 190 ? 3.752 -15.827 -0.683 1.00 96.75 190 VAL A N 1
ATOM 1445 C CA . VAL A 1 190 ? 3.018 -16.539 0.374 1.00 96.75 190 VAL A CA 1
ATOM 1446 C C . VAL A 1 190 ? 2.767 -17.992 -0.023 1.00 96.75 190 VAL A C 1
ATOM 1448 O O . VAL A 1 190 ? 3.024 -18.885 0.783 1.00 96.75 190 VAL A O 1
ATOM 1451 N N . ASP A 1 191 ? 2.314 -18.236 -1.253 1.00 96.44 191 ASP A N 1
ATOM 1452 C CA . ASP A 1 191 ? 2.063 -19.588 -1.766 1.00 96.44 191 ASP A CA 1
ATOM 1453 C C . ASP A 1 191 ? 3.335 -20.450 -1.740 1.00 96.44 191 ASP A C 1
ATOM 1455 O O . ASP A 1 191 ? 3.309 -21.580 -1.244 1.00 96.44 191 ASP A O 1
ATOM 1459 N N . ASP A 1 192 ? 4.469 -19.892 -2.174 1.00 94.62 192 ASP A N 1
ATOM 1460 C CA . ASP A 1 192 ? 5.775 -20.557 -2.138 1.00 94.62 192 ASP A CA 1
ATOM 1461 C C . ASP A 1 192 ? 6.220 -20.862 -0.701 1.00 94.62 192 ASP A C 1
ATOM 1463 O O . ASP A 1 192 ? 6.699 -21.958 -0.400 1.00 94.62 192 ASP A O 1
ATOM 1467 N N . ALA A 1 193 ? 6.045 -19.908 0.220 1.00 96.44 193 ALA A N 1
ATOM 1468 C CA . ALA A 1 193 ? 6.393 -20.091 1.628 1.00 96.44 193 ALA A CA 1
ATOM 1469 C C . ALA A 1 193 ? 5.506 -21.133 2.331 1.00 96.44 193 ALA A C 1
ATOM 1471 O O . ALA A 1 193 ? 5.977 -21.818 3.246 1.00 96.44 193 ALA A O 1
ATOM 1472 N N . ALA A 1 194 ? 4.245 -21.249 1.909 1.00 97.00 194 ALA A N 1
ATOM 1473 C CA . ALA A 1 194 ? 3.282 -22.225 2.404 1.00 97.00 194 ALA A CA 1
ATOM 1474 C C . ALA A 1 194 ? 3.389 -23.593 1.706 1.00 97.00 194 ALA A C 1
ATOM 1476 O O . ALA A 1 194 ? 2.860 -24.578 2.220 1.00 97.00 194 ALA A O 1
ATOM 1477 N N . GLY A 1 195 ? 4.047 -23.666 0.545 1.00 96.69 195 GLY A N 1
ATOM 1478 C CA . GLY A 1 195 ? 4.148 -24.881 -0.266 1.00 96.69 195 GLY A CA 1
ATOM 1479 C C . GLY A 1 195 ? 2.821 -25.319 -0.895 1.00 96.69 195 GLY A C 1
ATOM 1480 O O . GLY A 1 195 ? 2.667 -26.494 -1.230 1.00 96.69 195 GLY A O 1
ATOM 1481 N N . ARG A 1 196 ? 1.844 -24.411 -1.033 1.00 96.94 196 ARG A N 1
ATOM 1482 C CA . ARG A 1 196 ? 0.528 -24.698 -1.627 1.00 96.94 196 ARG A CA 1
ATOM 1483 C C . ARG A 1 196 ? -0.041 -23.472 -2.336 1.00 96.94 196 ARG A C 1
ATOM 1485 O O . ARG A 1 196 ? 0.160 -22.351 -1.885 1.00 96.94 196 ARG A O 1
ATOM 1492 N N . LYS A 1 197 ? -0.786 -23.700 -3.420 1.00 95.81 197 LYS A N 1
ATOM 1493 C CA . LYS A 1 197 ? -1.504 -22.638 -4.142 1.00 95.81 197 LYS A CA 1
ATOM 1494 C C . LYS A 1 197 ? -2.622 -22.044 -3.285 1.00 95.81 197 LYS A C 1
ATOM 1496 O O . LYS A 1 197 ? -3.184 -22.741 -2.436 1.00 95.81 197 LYS A O 1
ATOM 1501 N N . ASP A 1 198 ? -2.952 -20.781 -3.554 1.00 95.38 198 ASP A N 1
ATOM 1502 C CA . ASP A 1 198 ? -4.047 -20.035 -2.916 1.00 95.38 198 ASP A CA 1
ATOM 1503 C C . ASP A 1 198 ? -3.892 -19.852 -1.393 1.00 95.38 198 ASP A C 1
ATOM 1505 O O . ASP A 1 198 ? -4.834 -19.458 -0.701 1.00 95.38 198 ASP A O 1
ATOM 1509 N N . ALA A 1 199 ? -2.699 -20.097 -0.850 1.00 97.50 199 ALA A N 1
ATOM 1510 C CA . ALA A 1 199 ? -2.379 -19.875 0.554 1.00 97.50 199 ALA A CA 1
ATOM 1511 C C . ALA A 1 199 ? -2.400 -18.377 0.898 1.00 97.50 199 ALA A C 1
ATOM 1513 O O . ALA A 1 199 ? -2.787 -17.994 2.002 1.00 97.50 199 ALA A O 1
ATOM 1514 N N . TRP A 1 200 ? -2.069 -17.527 -0.078 1.00 96.88 200 TRP A N 1
ATOM 1515 C CA . TRP A 1 200 ? -2.151 -16.069 0.012 1.00 96.88 200 TRP A CA 1
ATOM 1516 C C . TRP A 1 200 ? -3.518 -15.553 0.474 1.00 96.88 200 TRP A C 1
ATOM 1518 O O . TRP A 1 200 ? -3.574 -14.533 1.159 1.00 96.88 200 TRP A O 1
ATOM 1528 N N . ARG A 1 201 ? -4.611 -16.274 0.180 1.00 96.88 201 ARG A N 1
ATOM 1529 C CA . ARG A 1 201 ? -5.979 -15.896 0.580 1.00 96.88 201 ARG A CA 1
ATOM 1530 C C . ARG A 1 201 ? -6.174 -15.867 2.092 1.00 96.88 201 ARG A C 1
ATOM 1532 O O . ARG A 1 201 ? -7.123 -15.257 2.561 1.00 96.88 201 ARG A O 1
ATOM 1539 N N . VAL A 1 202 ? -5.302 -16.531 2.853 1.00 98.12 202 VAL A N 1
ATOM 1540 C CA . VAL A 1 202 ? -5.296 -16.473 4.321 1.00 98.12 202 VAL A CA 1
ATOM 1541 C C . VAL A 1 202 ? -4.759 -15.132 4.821 1.00 98.12 202 VAL A C 1
ATOM 1543 O O . VAL A 1 202 ? -5.184 -14.659 5.873 1.00 98.12 202 VAL A O 1
ATOM 1546 N N . VAL A 1 203 ? -3.843 -14.522 4.068 1.00 97.94 203 VAL A N 1
ATOM 1547 C CA . VAL A 1 203 ? -3.100 -13.319 4.462 1.00 97.94 203 VAL A CA 1
ATOM 1548 C C . VAL A 1 203 ? -3.755 -12.051 3.925 1.00 97.94 203 VAL A C 1
ATOM 1550 O O . VAL A 1 203 ? -3.781 -11.043 4.626 1.00 97.94 203 VAL A O 1
ATOM 1553 N N . TYR A 1 204 ? -4.296 -12.097 2.709 1.00 97.25 204 TYR A N 1
ATOM 1554 C CA . TYR A 1 204 ? -4.790 -10.913 2.014 1.00 97.25 204 TYR A CA 1
ATOM 1555 C C . TYR A 1 204 ? -6.290 -11.012 1.719 1.00 97.25 204 TYR A C 1
ATOM 1557 O O . TYR A 1 204 ? -6.696 -11.898 0.958 1.00 97.25 204 TYR A O 1
ATOM 1565 N N . PRO A 1 205 ? -7.118 -10.124 2.293 1.00 95.75 205 PRO A N 1
ATOM 1566 C CA . PRO A 1 205 ? -8.472 -9.909 1.814 1.00 95.75 205 PRO A CA 1
ATOM 1567 C C . PRO A 1 205 ? -8.466 -9.040 0.542 1.00 95.75 205 PRO A C 1
ATOM 1569 O O . PRO A 1 205 ? -7.502 -8.335 0.246 1.00 95.75 205 PRO A O 1
ATOM 1572 N N . GLU A 1 206 ? -9.547 -9.105 -0.230 1.00 92.44 206 GLU A N 1
ATOM 1573 C CA . GLU A 1 206 ? -9.809 -8.199 -1.353 1.00 92.44 206 GLU A CA 1
ATOM 1574 C C . GLU A 1 206 ? -10.552 -6.935 -0.873 1.00 92.44 206 GLU A C 1
ATOM 1576 O O . GLU A 1 206 ? -11.307 -7.021 0.096 1.00 92.44 206 GLU A O 1
ATOM 1581 N N . PRO A 1 207 ? -10.413 -5.781 -1.555 1.00 94.00 207 PRO A N 1
ATOM 1582 C CA . PRO A 1 207 ? -11.031 -4.530 -1.137 1.00 94.00 207 PRO A CA 1
ATOM 1583 C C . PRO A 1 207 ? -12.523 -4.539 -1.458 1.00 94.00 207 PRO A C 1
ATOM 1585 O O . PRO A 1 207 ? -12.925 -4.554 -2.627 1.00 94.00 207 PRO A O 1
ATOM 1588 N N . GLU A 1 208 ? -13.356 -4.525 -0.420 1.00 92.12 208 GLU A N 1
ATOM 1589 C CA . GLU A 1 208 ? -14.812 -4.633 -0.554 1.00 92.12 208 GLU A CA 1
ATOM 1590 C C . GLU A 1 208 ? -15.474 -3.257 -0.615 1.00 92.12 208 GLU A C 1
ATOM 1592 O O . GLU A 1 208 ? -16.373 -3.023 -1.429 1.00 92.12 208 GLU A O 1
ATOM 1597 N N . ASN A 1 209 ? -15.006 -2.331 0.222 1.00 93.12 209 ASN A N 1
ATOM 1598 C CA . ASN A 1 209 ? -15.579 -0.995 0.363 1.00 93.12 209 ASN A CA 1
ATOM 1599 C C . ASN A 1 209 ? -14.768 0.075 -0.392 1.00 93.12 209 ASN A C 1
ATOM 1601 O O . ASN A 1 209 ? -13.619 -0.137 -0.773 1.00 93.12 209 ASN A O 1
ATOM 1605 N N . GLU A 1 210 ? -15.375 1.242 -0.617 1.00 96.31 210 GLU A N 1
ATOM 1606 C CA . GLU A 1 210 ? -14.757 2.308 -1.417 1.00 96.31 210 GLU A CA 1
ATOM 1607 C C . GLU A 1 210 ? -13.489 2.892 -0.777 1.00 96.31 210 GLU A C 1
ATOM 1609 O O . GLU A 1 210 ? -12.538 3.181 -1.495 1.00 96.31 210 GLU A O 1
ATOM 1614 N N . ILE A 1 211 ? -13.423 3.000 0.555 1.00 97.94 211 ILE A N 1
ATOM 1615 C CA . ILE A 1 211 ? -12.229 3.490 1.266 1.00 97.94 211 ILE A CA 1
ATOM 1616 C C . ILE A 1 211 ? -11.057 2.526 1.039 1.00 97.94 211 ILE A C 1
ATOM 1618 O O . ILE A 1 211 ? -9.961 2.958 0.693 1.00 97.94 211 ILE A O 1
ATOM 1622 N N . ALA A 1 212 ? -11.298 1.219 1.158 1.00 96.81 212 ALA A N 1
ATOM 1623 C CA . ALA A 1 212 ? -10.295 0.189 0.906 1.00 96.81 212 ALA A CA 1
ATOM 1624 C C . ALA A 1 212 ? -9.804 0.178 -0.550 1.00 96.81 212 ALA A C 1
ATOM 1626 O O . ALA A 1 212 ? -8.607 0.054 -0.798 1.00 96.81 212 ALA A O 1
ATOM 1627 N N . LYS A 1 213 ? -10.714 0.335 -1.522 1.00 97.25 213 LYS A N 1
ATOM 1628 C CA . LYS A 1 213 ? -10.351 0.436 -2.948 1.00 97.25 213 LYS A CA 1
ATOM 1629 C C . LYS A 1 213 ? -9.506 1.676 -3.230 1.00 97.25 213 LYS A C 1
ATOM 1631 O O . LYS A 1 213 ? -8.558 1.592 -4.001 1.00 97.25 213 LYS A O 1
ATOM 1636 N N . ILE A 1 214 ? -9.838 2.803 -2.602 1.00 98.19 214 ILE A N 1
ATOM 1637 C CA . ILE A 1 214 ? -9.068 4.045 -2.711 1.00 98.19 214 ILE A CA 1
ATOM 1638 C C . ILE A 1 214 ? -7.674 3.871 -2.110 1.00 98.19 214 ILE A C 1
ATOM 1640 O O . ILE A 1 214 ? -6.711 4.226 -2.777 1.00 98.19 214 ILE A O 1
ATOM 1644 N N . ALA A 1 215 ? -7.558 3.286 -0.916 1.00 97.69 215 ALA A N 1
ATOM 1645 C CA . ALA A 1 215 ? -6.263 3.047 -0.278 1.00 97.69 215 ALA A CA 1
ATOM 1646 C C . ALA A 1 215 ? -5.392 2.070 -1.083 1.00 97.69 215 ALA A C 1
ATOM 1648 O O . ALA A 1 215 ? -4.201 2.301 -1.279 1.00 97.69 215 ALA A O 1
ATOM 1649 N N . HIS A 1 216 ? -5.998 1.006 -1.623 1.00 96.69 216 HIS A N 1
ATOM 1650 C CA . HIS A 1 216 ? -5.322 0.092 -2.543 1.00 96.69 216 HIS A CA 1
ATOM 1651 C C . HIS A 1 216 ? -4.771 0.832 -3.769 1.00 96.69 216 HIS A C 1
ATOM 1653 O O . HIS A 1 216 ? -3.595 0.703 -4.101 1.00 96.69 216 HIS A O 1
ATOM 1659 N N . ASP A 1 217 ? -5.610 1.635 -4.425 1.00 96.81 217 ASP A N 1
ATOM 1660 C CA . ASP A 1 217 ? -5.207 2.391 -5.607 1.00 96.81 217 ASP A CA 1
ATOM 1661 C C . ASP A 1 217 ? -4.159 3.460 -5.270 1.00 96.81 217 ASP A C 1
ATOM 1663 O O . ASP A 1 217 ? -3.247 3.677 -6.060 1.00 96.81 217 ASP A O 1
ATOM 1667 N N . ALA A 1 218 ? -4.253 4.123 -4.116 1.00 97.06 218 ALA A N 1
ATOM 1668 C CA . ALA A 1 218 ? -3.328 5.176 -3.711 1.00 97.06 218 ALA A CA 1
ATOM 1669 C C . ALA A 1 218 ? -1.911 4.623 -3.503 1.00 97.06 218 ALA A C 1
ATOM 1671 O O . ALA A 1 218 ? -0.965 5.151 -4.098 1.00 97.06 218 ALA A O 1
ATOM 1672 N N . ASP A 1 219 ? -1.774 3.525 -2.749 1.00 95.12 219 ASP A N 1
ATOM 1673 C CA . ASP A 1 219 ? -0.495 2.825 -2.578 1.00 95.12 219 ASP A CA 1
ATOM 1674 C C . ASP A 1 219 ? 0.046 2.311 -3.921 1.00 95.12 219 ASP A C 1
ATOM 1676 O O . ASP A 1 219 ? 1.226 2.491 -4.230 1.00 95.12 219 ASP A O 1
ATOM 1680 N N . LEU A 1 220 ? -0.823 1.759 -4.772 1.00 94.12 220 LEU A N 1
ATOM 1681 C CA . LEU A 1 220 ? -0.456 1.256 -6.094 1.00 94.12 220 LEU A CA 1
ATOM 1682 C C . LEU A 1 220 ? 0.079 2.367 -7.003 1.00 94.12 220 LEU A C 1
ATOM 1684 O O . LEU A 1 220 ? 1.166 2.246 -7.574 1.00 94.12 220 LEU A O 1
ATOM 1688 N N . ILE A 1 221 ? -0.669 3.462 -7.140 1.00 94.25 221 ILE A N 1
ATOM 1689 C CA . ILE A 1 221 ? -0.357 4.583 -8.037 1.00 94.25 221 ILE A CA 1
ATOM 1690 C C . ILE A 1 221 ? 0.898 5.316 -7.574 1.00 94.25 221 ILE A C 1
ATOM 1692 O O . ILE A 1 221 ? 1.673 5.776 -8.414 1.00 94.25 221 ILE A O 1
ATOM 1696 N N . SER A 1 222 ? 1.147 5.383 -6.264 1.00 93.38 222 SER A N 1
ATOM 1697 C CA . SER A 1 222 ? 2.360 5.999 -5.713 1.00 93.38 222 SER A CA 1
ATOM 1698 C C . SER A 1 222 ? 3.657 5.373 -6.254 1.00 93.38 222 SER A C 1
ATOM 1700 O O . SER A 1 222 ? 4.699 6.027 -6.277 1.00 93.38 222 SER A O 1
ATOM 1702 N N . GLN A 1 223 ? 3.604 4.133 -6.760 1.00 91.44 223 GLN A N 1
ATOM 1703 C CA . GLN A 1 223 ? 4.749 3.462 -7.379 1.00 91.44 223 GLN A CA 1
ATOM 1704 C C . GLN A 1 223 ? 5.044 3.958 -8.807 1.00 91.44 223 GLN A C 1
ATOM 1706 O O . GLN A 1 223 ? 6.148 3.740 -9.309 1.00 91.44 223 GLN A O 1
ATOM 1711 N N . PHE A 1 224 ? 4.089 4.616 -9.477 1.00 93.44 224 PHE A N 1
ATOM 1712 C CA . PHE A 1 224 ? 4.176 5.073 -10.871 1.00 93.44 224 PHE A CA 1
ATOM 1713 C C . PHE A 1 224 ? 4.922 6.412 -10.984 1.00 93.44 224 PHE A C 1
ATOM 1715 O O . PHE A 1 224 ? 4.420 7.397 -11.526 1.00 93.44 224 PHE A O 1
ATOM 1722 N N . VAL A 1 225 ? 6.157 6.433 -10.483 1.00 91.69 225 VAL A N 1
ATOM 1723 C CA . VAL A 1 225 ? 7.065 7.586 -10.544 1.00 91.69 225 VAL A CA 1
ATOM 1724 C C . VAL A 1 225 ? 8.171 7.284 -11.558 1.00 91.69 225 VAL A C 1
ATOM 1726 O O . VAL A 1 225 ? 9.000 6.415 -11.263 1.00 91.69 225 VAL A O 1
ATOM 1729 N N . PRO A 1 226 ? 8.219 7.952 -12.731 1.00 92.50 226 PRO A N 1
ATOM 1730 C CA . PRO A 1 226 ? 9.173 7.648 -13.801 1.00 92.50 226 PRO A CA 1
ATOM 1731 C C . PRO A 1 226 ? 10.626 7.525 -13.336 1.00 92.50 226 PRO A C 1
ATOM 1733 O O . PRO A 1 226 ? 11.317 6.577 -13.707 1.00 92.50 226 PRO A O 1
ATOM 1736 N N . GLU A 1 227 ? 11.065 8.414 -12.450 1.00 92.12 227 GLU A N 1
ATOM 1737 C CA . GLU A 1 227 ? 12.420 8.468 -11.894 1.00 92.12 227 GLU A CA 1
ATOM 1738 C C . GLU A 1 227 ? 12.762 7.229 -11.053 1.00 92.12 227 GLU A C 1
ATOM 1740 O O . GLU A 1 227 ? 13.921 6.829 -10.961 1.00 92.12 227 GLU A O 1
ATOM 1745 N N . SER A 1 228 ? 11.753 6.582 -10.464 1.00 91.88 228 SER A N 1
ATOM 1746 C CA . SER A 1 228 ? 11.921 5.346 -9.695 1.00 91.88 228 SER A CA 1
ATOM 1747 C C . SER A 1 228 ? 11.876 4.077 -10.559 1.00 91.88 228 SER A C 1
ATOM 1749 O O . SER A 1 228 ? 12.213 2.998 -10.061 1.00 91.88 228 SER A O 1
ATOM 1751 N N . VAL A 1 229 ? 11.475 4.197 -11.833 1.00 95.38 229 VAL A N 1
ATOM 1752 C CA . VAL A 1 229 ? 11.145 3.063 -12.715 1.00 95.38 229 VAL A CA 1
ATOM 1753 C C . VAL A 1 229 ? 12.071 2.933 -13.920 1.00 95.38 229 VAL A C 1
ATOM 1755 O O . VAL A 1 229 ? 12.465 1.822 -14.273 1.00 95.38 229 VAL A O 1
ATOM 1758 N N . VAL A 1 230 ? 12.369 4.044 -14.593 1.00 95.62 230 VAL A N 1
ATOM 1759 C CA . VAL A 1 230 ? 12.992 4.042 -15.923 1.00 95.62 230 VAL A CA 1
ATOM 1760 C C . VAL A 1 230 ? 14.519 4.144 -15.877 1.00 95.62 230 VAL A C 1
ATOM 1762 O O . VAL A 1 230 ? 15.162 3.345 -16.563 1.00 95.62 230 VAL A O 1
ATOM 1765 N N . PRO A 1 231 ? 15.131 5.083 -15.124 1.00 96.94 231 PRO A N 1
ATOM 1766 C CA . PRO A 1 231 ? 16.578 5.276 -15.162 1.00 96.94 231 PRO A CA 1
ATOM 1767 C C . PRO A 1 231 ? 17.357 4.021 -14.761 1.00 96.94 231 PRO A C 1
ATOM 1769 O O . PRO A 1 231 ? 16.885 3.210 -13.956 1.00 96.94 231 PRO A O 1
ATOM 1772 N N . ASP A 1 232 ? 18.578 3.882 -15.282 1.00 95.75 232 ASP A N 1
ATOM 1773 C CA . ASP A 1 232 ? 19.500 2.857 -14.793 1.00 95.75 232 ASP A CA 1
ATOM 1774 C C . ASP A 1 232 ? 19.770 3.053 -13.293 1.00 95.75 232 ASP A C 1
ATOM 1776 O O . ASP A 1 232 ? 19.841 4.179 -12.798 1.00 95.75 232 ASP A O 1
ATOM 1780 N N . GLY A 1 233 ? 19.845 1.947 -12.556 1.00 94.25 233 GLY A N 1
ATOM 1781 C CA . GLY A 1 233 ? 19.970 1.957 -11.096 1.00 94.25 233 GLY A CA 1
ATOM 1782 C C . GLY A 1 233 ? 18.731 2.442 -10.327 1.00 94.25 233 GLY A C 1
ATOM 1783 O O . GLY A 1 233 ? 18.787 2.545 -9.101 1.00 94.25 233 GLY A O 1
ATOM 1784 N N . SER A 1 234 ? 17.607 2.729 -10.994 1.00 95.50 234 SER A N 1
ATOM 1785 C CA . SER A 1 234 ? 16.363 3.114 -10.314 1.00 95.50 234 SER A CA 1
ATOM 1786 C C . SER A 1 234 ? 15.797 1.985 -9.440 1.00 95.50 234 SER A C 1
ATOM 1788 O O . SER A 1 234 ? 16.098 0.804 -9.642 1.00 95.50 234 SER A O 1
ATOM 1790 N N . LYS A 1 235 ? 14.946 2.340 -8.463 1.00 94.12 235 LYS A N 1
ATOM 1791 C CA . LYS A 1 235 ? 14.360 1.415 -7.468 1.00 94.12 235 LYS A CA 1
ATOM 1792 C C . LYS A 1 235 ? 13.853 0.121 -8.109 1.00 94.12 235 LYS A C 1
ATOM 1794 O O . LYS A 1 235 ? 14.205 -0.969 -7.659 1.00 94.12 235 LYS A O 1
ATOM 1799 N N . TRP A 1 236 ? 13.028 0.229 -9.148 1.00 95.94 236 TRP A N 1
ATOM 1800 C CA . TRP A 1 236 ? 12.383 -0.935 -9.758 1.00 95.94 236 TRP A CA 1
ATOM 1801 C C . TRP A 1 236 ? 13.316 -1.743 -10.659 1.00 95.94 236 TRP A C 1
ATOM 1803 O O . TRP A 1 236 ? 13.222 -2.971 -10.686 1.00 95.94 236 TRP A O 1
ATOM 1813 N N . ARG A 1 237 ? 14.271 -1.087 -11.323 1.00 96.50 237 ARG A N 1
ATOM 1814 C CA . ARG A 1 237 ? 15.334 -1.750 -12.093 1.00 96.50 237 ARG A CA 1
ATOM 1815 C C . ARG A 1 237 ? 16.257 -2.557 -11.179 1.00 96.50 237 ARG A C 1
ATOM 1817 O O . ARG A 1 237 ? 16.528 -3.728 -11.439 1.00 96.50 237 ARG A O 1
ATOM 1824 N N . GLU A 1 238 ? 16.644 -1.984 -10.043 1.00 96.75 238 GLU A N 1
ATOM 1825 C CA . GLU A 1 238 ? 17.410 -2.682 -9.007 1.00 96.75 238 GLU A CA 1
ATOM 1826 C C . GLU A 1 238 ? 16.617 -3.822 -8.361 1.00 96.75 238 GLU A C 1
ATOM 1828 O O . GLU A 1 238 ? 17.175 -4.888 -8.080 1.00 96.75 238 GLU A O 1
ATOM 1833 N N . LEU A 1 239 ? 15.307 -3.650 -8.166 1.00 94.00 239 LEU A N 1
ATOM 1834 C CA . LEU A 1 239 ? 14.448 -4.730 -7.689 1.00 94.00 239 LEU A CA 1
ATOM 1835 C C . LEU A 1 239 ? 14.393 -5.886 -8.697 1.00 94.00 239 LEU A C 1
ATOM 1837 O O . LEU A 1 239 ? 14.473 -7.043 -8.285 1.00 94.00 239 LEU A O 1
ATOM 1841 N N . ALA A 1 240 ? 14.346 -5.601 -10.002 1.00 96.12 240 ALA A N 1
ATOM 1842 C CA . ALA A 1 240 ? 14.400 -6.632 -11.034 1.00 96.12 240 ALA A CA 1
ATOM 1843 C C . ALA A 1 240 ? 15.685 -7.458 -10.994 1.00 96.12 240 ALA A C 1
ATOM 1845 O O . ALA A 1 240 ? 15.614 -8.689 -11.043 1.00 96.12 240 ALA A O 1
ATOM 1846 N N . LYS A 1 241 ? 16.841 -6.824 -10.778 1.00 95.69 241 LYS A N 1
ATOM 1847 C CA . LYS A 1 241 ? 18.111 -7.534 -10.559 1.00 95.69 241 LYS A CA 1
ATOM 1848 C C . LYS A 1 241 ? 18.079 -8.365 -9.272 1.00 95.69 241 LYS A C 1
ATOM 1850 O O . LYS A 1 241 ? 18.388 -9.556 -9.269 1.00 95.69 241 LYS A O 1
ATOM 1855 N N . LYS A 1 242 ? 17.695 -7.757 -8.147 1.00 94.12 242 LYS A N 1
ATOM 1856 C CA . LYS A 1 242 ? 17.841 -8.373 -6.816 1.00 94.12 242 LYS A CA 1
ATOM 1857 C C . LYS A 1 242 ? 16.814 -9.468 -6.551 1.00 94.12 242 LYS A C 1
ATOM 1859 O O . LYS A 1 242 ? 17.190 -10.545 -6.076 1.00 94.12 242 LYS A O 1
ATOM 1864 N N . ARG A 1 243 ? 15.542 -9.202 -6.858 1.00 90.00 243 ARG A N 1
ATOM 1865 C CA . ARG A 1 243 ? 14.406 -10.091 -6.582 1.00 90.00 243 ARG A CA 1
ATOM 1866 C C . ARG A 1 243 ? 14.184 -11.094 -7.704 1.00 90.00 243 ARG A C 1
ATOM 1868 O O . ARG A 1 243 ? 14.071 -12.282 -7.426 1.00 90.00 243 ARG A O 1
ATOM 1875 N N . TRP A 1 244 ? 14.164 -10.624 -8.947 1.00 93.38 244 TRP A N 1
ATOM 1876 C CA . TRP A 1 244 ? 13.799 -11.439 -10.112 1.00 93.38 244 TRP A CA 1
ATOM 1877 C C . TRP A 1 244 ? 14.993 -11.880 -10.964 1.00 93.38 244 TRP A C 1
ATOM 1879 O O . TRP A 1 244 ? 14.806 -12.552 -11.973 1.00 93.38 244 TRP A O 1
ATOM 1889 N N . LYS A 1 245 ? 16.220 -11.568 -10.518 1.00 95.12 245 LYS A N 1
ATOM 1890 C CA . LYS A 1 245 ? 17.483 -12.029 -11.117 1.00 95.12 245 LYS A CA 1
ATOM 1891 C C . LYS A 1 245 ? 17.629 -11.662 -12.596 1.00 95.12 245 LYS A C 1
ATOM 1893 O O . LYS A 1 245 ? 18.226 -12.423 -13.354 1.00 95.12 245 LYS A O 1
ATOM 1898 N N . ALA A 1 246 ? 17.109 -10.494 -12.980 1.00 96.75 246 ALA A N 1
ATOM 1899 C CA . ALA A 1 246 ? 17.342 -9.914 -14.298 1.00 96.75 246 ALA A CA 1
ATOM 1900 C C . ALA A 1 246 ? 18.850 -9.779 -14.564 1.00 96.75 246 ALA A C 1
ATOM 1902 O O . ALA A 1 246 ? 19.596 -9.350 -13.678 1.00 96.75 246 ALA A O 1
ATOM 1903 N N . LYS A 1 247 ? 19.297 -10.171 -15.759 1.00 95.69 247 LYS A N 1
ATOM 1904 C CA . LYS A 1 247 ? 20.726 -10.277 -16.099 1.00 95.69 247 LYS A CA 1
ATOM 1905 C C . LYS A 1 247 ? 21.270 -9.075 -16.851 1.00 95.69 247 LYS A C 1
ATOM 1907 O O . LYS A 1 247 ? 22.472 -8.831 -16.814 1.00 95.69 247 LYS A O 1
ATOM 1912 N N . ASP A 1 248 ? 20.403 -8.370 -17.563 1.00 96.31 248 ASP A N 1
ATOM 1913 C CA . ASP A 1 248 ? 20.775 -7.242 -18.400 1.00 96.31 248 ASP A CA 1
ATOM 1914 C C . ASP A 1 248 ? 19.661 -6.192 -18.472 1.00 96.31 248 ASP A C 1
ATOM 1916 O O . ASP A 1 248 ? 18.540 -6.374 -17.986 1.00 96.31 248 ASP A O 1
ATOM 1920 N N . THR A 1 249 ? 19.974 -5.082 -19.138 1.00 97.00 249 THR A N 1
ATOM 1921 C CA . THR A 1 249 ? 19.075 -3.937 -19.268 1.00 97.00 249 THR A CA 1
ATOM 1922 C C . THR A 1 249 ? 17.740 -4.278 -19.928 1.00 97.00 249 THR A C 1
ATOM 1924 O O . THR A 1 249 ? 16.723 -3.655 -19.602 1.00 97.00 249 THR A O 1
ATOM 1927 N N . ARG A 1 250 ? 17.733 -5.241 -20.854 1.00 96.88 250 ARG A N 1
ATOM 1928 C CA . ARG A 1 250 ? 16.536 -5.658 -21.581 1.00 96.88 250 ARG A CA 1
ATOM 1929 C C . ARG A 1 250 ? 15.650 -6.524 -20.692 1.00 96.88 250 ARG A C 1
ATOM 1931 O O . ARG A 1 250 ? 14.448 -6.279 -20.642 1.00 96.88 250 ARG A O 1
ATOM 1938 N N . GLU A 1 251 ? 16.224 -7.489 -19.976 1.00 97.06 251 GLU A N 1
ATOM 1939 C CA . GLU A 1 251 ? 15.489 -8.315 -19.012 1.00 97.06 251 GLU A CA 1
ATOM 1940 C C . GLU A 1 251 ? 14.922 -7.472 -17.866 1.00 97.06 251 GLU A C 1
ATOM 1942 O O . GLU A 1 251 ? 13.762 -7.644 -17.495 1.00 97.06 251 GLU A O 1
ATOM 1947 N N . GLU A 1 252 ? 15.693 -6.515 -17.343 1.00 97.81 252 GLU A N 1
ATOM 1948 C CA . GLU A 1 252 ? 15.205 -5.584 -16.324 1.00 97.81 252 GLU A CA 1
ATOM 1949 C C . GLU A 1 252 ? 13.994 -4.790 -16.830 1.00 97.81 252 GLU A C 1
ATOM 1951 O O . GLU A 1 252 ? 12.973 -4.730 -16.148 1.00 97.81 252 GLU A O 1
ATOM 1956 N N . ALA A 1 253 ? 14.074 -4.216 -18.038 1.00 97.44 253 ALA A N 1
ATOM 1957 C CA . ALA A 1 253 ? 12.965 -3.467 -18.631 1.00 97.44 253 ALA A CA 1
ATOM 1958 C C . ALA A 1 253 ? 11.730 -4.347 -18.851 1.00 97.44 253 ALA A C 1
ATOM 1960 O O . ALA A 1 253 ? 10.619 -3.904 -18.578 1.00 97.44 253 ALA A O 1
ATOM 1961 N N . HIS A 1 254 ? 11.913 -5.584 -19.318 1.00 97.62 254 HIS A N 1
ATOM 1962 C CA . HIS A 1 254 ? 10.815 -6.515 -19.586 1.00 97.62 254 HIS A CA 1
ATOM 1963 C C . HIS A 1 254 ? 10.099 -6.946 -18.306 1.00 97.62 254 HIS A C 1
ATOM 1965 O O . HIS A 1 254 ? 8.868 -6.935 -18.253 1.00 97.62 254 HIS A O 1
ATOM 1971 N N . ILE A 1 255 ? 10.860 -7.255 -17.253 1.00 97.19 255 ILE A N 1
ATOM 1972 C CA . ILE A 1 255 ? 10.315 -7.587 -15.934 1.00 97.19 255 ILE A CA 1
ATOM 1973 C C . ILE A 1 255 ? 9.574 -6.388 -15.343 1.00 97.19 255 ILE A C 1
ATOM 1975 O O . ILE A 1 255 ? 8.418 -6.529 -14.946 1.00 97.19 255 ILE A O 1
ATOM 1979 N N . VAL A 1 256 ? 10.204 -5.209 -15.314 1.00 96.88 256 VAL A N 1
ATOM 1980 C CA . VAL A 1 256 ? 9.592 -3.992 -14.760 1.00 96.88 256 VAL A CA 1
ATOM 1981 C C . VAL A 1 256 ? 8.343 -3.606 -15.551 1.00 96.88 256 VAL A C 1
ATOM 1983 O O . VAL A 1 256 ? 7.313 -3.325 -14.946 1.00 96.88 256 VAL A O 1
ATOM 1986 N N . TYR A 1 257 ? 8.383 -3.675 -16.885 1.00 97.12 257 TYR A N 1
ATOM 1987 C CA . TYR A 1 257 ? 7.210 -3.448 -17.726 1.00 97.12 257 TYR A CA 1
ATOM 1988 C C . TYR A 1 257 ? 6.055 -4.359 -17.314 1.00 97.12 257 TYR A C 1
ATOM 1990 O O . TYR A 1 257 ? 4.947 -3.876 -17.101 1.00 97.12 257 TYR A O 1
ATOM 1998 N N . TYR A 1 258 ? 6.306 -5.666 -17.184 1.00 96.06 258 TYR A N 1
ATOM 1999 C CA . TYR A 1 258 ? 5.255 -6.618 -16.835 1.00 96.06 258 TYR A CA 1
ATOM 2000 C C . TYR A 1 258 ? 4.694 -6.364 -15.434 1.00 96.06 258 TYR A C 1
ATOM 2002 O O . TYR A 1 258 ? 3.482 -6.417 -15.249 1.00 96.06 258 TYR A O 1
ATOM 2010 N N . VAL A 1 259 ? 5.548 -6.033 -14.460 1.00 94.31 259 VAL A N 1
ATOM 2011 C CA . VAL A 1 259 ? 5.106 -5.671 -13.106 1.00 94.31 259 VAL A CA 1
ATOM 2012 C C . VAL A 1 259 ? 4.166 -4.468 -13.149 1.00 94.31 259 VAL A C 1
ATOM 2014 O O . VAL A 1 259 ? 3.056 -4.563 -12.636 1.00 94.31 259 VAL A O 1
ATOM 2017 N N . PHE A 1 260 ? 4.560 -3.374 -13.801 1.00 94.69 260 PHE A N 1
ATOM 2018 C CA . PHE A 1 260 ? 3.740 -2.160 -13.880 1.00 94.69 260 PHE A CA 1
ATOM 2019 C C . PHE A 1 260 ? 2.475 -2.336 -14.717 1.00 94.69 260 PHE A C 1
ATOM 2021 O O . PHE A 1 260 ? 1.433 -1.790 -14.366 1.00 94.69 260 PHE A O 1
ATOM 2028 N N . PHE A 1 261 ? 2.537 -3.138 -15.780 1.00 93.62 261 PHE A N 1
ATOM 2029 C CA . PHE A 1 261 ? 1.360 -3.540 -16.541 1.00 93.62 261 PHE A CA 1
ATOM 2030 C C . PHE A 1 261 ? 0.343 -4.261 -15.645 1.00 93.62 261 PHE A C 1
ATOM 2032 O O . PHE A 1 261 ? -0.827 -3.894 -15.627 1.00 93.62 261 PHE A O 1
ATOM 2039 N N . ARG A 1 262 ? 0.795 -5.229 -14.838 1.00 92.50 262 ARG A N 1
ATOM 2040 C CA . ARG A 1 262 ? -0.073 -5.960 -13.905 1.00 92.50 262 ARG A CA 1
ATOM 2041 C C . ARG A 1 262 ? -0.598 -5.077 -12.774 1.00 92.50 262 ARG A C 1
ATOM 2043 O O . ARG A 1 262 ? -1.765 -5.195 -12.434 1.00 92.50 262 ARG A O 1
ATOM 2050 N N . LEU A 1 263 ? 0.222 -4.172 -12.233 1.00 91.69 263 LEU A N 1
ATOM 2051 C CA . LEU A 1 263 ? -0.239 -3.181 -11.253 1.00 91.69 263 LEU A CA 1
ATOM 2052 C C . LEU A 1 263 ? -1.329 -2.286 -11.856 1.00 91.69 263 LEU A C 1
ATOM 2054 O O . LEU A 1 263 ? -2.366 -2.071 -11.243 1.00 91.69 263 LEU A O 1
ATOM 2058 N N . PHE A 1 264 ? -1.146 -1.816 -13.088 1.00 90.56 264 PHE A N 1
ATOM 2059 C CA . PHE A 1 264 ? -2.161 -1.020 -13.773 1.00 90.56 264 PHE A CA 1
ATOM 2060 C C . PHE A 1 264 ? -3.498 -1.772 -13.916 1.00 90.56 264 PHE A C 1
ATOM 2062 O O . PHE A 1 264 ? -4.558 -1.175 -13.729 1.00 90.56 264 PHE A O 1
ATOM 2069 N N . GLU A 1 265 ? -3.461 -3.078 -14.195 1.00 90.31 265 GLU A N 1
ATOM 2070 C CA . GLU A 1 265 ? -4.658 -3.929 -14.257 1.00 90.31 265 GLU A CA 1
ATOM 2071 C C . GLU A 1 265 ? -5.318 -4.180 -12.889 1.00 90.31 265 GLU A C 1
ATOM 2073 O O . GLU A 1 265 ? -6.503 -4.511 -12.840 1.00 90.31 265 GLU A O 1
ATOM 2078 N N . GLU A 1 266 ? -4.586 -4.028 -11.782 1.00 91.44 266 GLU A N 1
ATOM 2079 C CA . GLU A 1 266 ? -5.095 -4.276 -10.426 1.00 91.44 266 GLU A CA 1
ATOM 2080 C C . GLU A 1 266 ? -5.877 -3.091 -9.832 1.00 91.44 266 GLU A C 1
ATOM 2082 O O . GLU A 1 266 ? -6.655 -3.298 -8.897 1.00 91.44 266 GLU A O 1
ATOM 2087 N N . ALA A 1 267 ? -5.759 -1.890 -10.412 1.00 93.12 267 ALA A N 1
ATOM 2088 C CA . ALA A 1 267 ? -6.458 -0.694 -9.943 1.00 93.12 267 ALA A CA 1
ATOM 2089 C C . ALA A 1 267 ? -7.994 -0.859 -9.944 1.00 93.12 267 ALA A C 1
ATOM 2091 O O . ALA A 1 267 ? -8.629 -1.212 -10.949 1.00 93.12 267 ALA A O 1
ATOM 2092 N N . LYS A 1 268 ? -8.617 -0.566 -8.802 1.00 94.56 268 LYS A N 1
ATOM 2093 C CA . LYS A 1 268 ? -10.004 -0.905 -8.465 1.00 94.56 268 LYS A CA 1
ATOM 2094 C C . LYS A 1 268 ? -10.991 0.200 -8.830 1.00 94.56 268 LYS A C 1
ATOM 2096 O O . LYS A 1 268 ? -12.098 -0.111 -9.276 1.00 94.56 268 LYS A O 1
ATOM 2101 N N . THR A 1 269 ? -10.605 1.466 -8.716 1.00 94.94 269 THR A N 1
ATOM 2102 C CA . THR A 1 269 ? -11.471 2.624 -8.979 1.00 94.94 269 THR A CA 1
ATOM 2103 C C . THR A 1 269 ? -11.253 3.197 -10.383 1.00 94.94 269 THR A C 1
ATOM 2105 O O . THR A 1 269 ? -10.166 3.109 -10.954 1.00 94.94 269 THR A O 1
ATOM 2108 N N . ASP A 1 270 ? -12.284 3.821 -10.966 1.00 94.69 270 ASP A N 1
ATOM 2109 C CA . ASP A 1 270 ? -12.156 4.493 -12.271 1.00 94.69 270 ASP A CA 1
ATOM 2110 C C . ASP A 1 270 ? -11.150 5.649 -12.224 1.00 94.69 270 ASP A C 1
ATOM 2112 O O . ASP A 1 270 ? -10.330 5.813 -13.131 1.00 94.69 270 ASP A O 1
ATOM 2116 N N . LYS A 1 271 ? -11.188 6.442 -11.147 1.00 95.75 271 LYS A N 1
ATOM 2117 C CA . LYS A 1 271 ? -10.269 7.566 -10.954 1.00 95.75 271 LYS A CA 1
ATOM 2118 C C . LYS A 1 271 ? -8.836 7.082 -10.733 1.00 95.75 271 LYS A C 1
ATOM 2120 O O . LYS A 1 271 ? -7.927 7.650 -11.335 1.00 95.75 271 LYS A O 1
ATOM 2125 N N . GLY A 1 272 ? -8.639 6.024 -9.949 1.00 94.81 272 GLY A N 1
ATOM 2126 C CA . GLY A 1 272 ? -7.336 5.401 -9.745 1.00 94.81 272 GLY A CA 1
ATOM 2127 C C . GLY A 1 272 ? -6.751 4.853 -11.044 1.00 94.81 272 GLY A C 1
ATOM 2128 O O . GLY A 1 272 ? -5.625 5.195 -11.402 1.00 94.81 272 GLY A O 1
ATOM 2129 N N . ARG A 1 273 ? -7.550 4.129 -11.842 1.00 95.25 273 ARG A N 1
ATOM 2130 C CA . ARG A 1 273 ? -7.154 3.699 -13.197 1.00 95.25 273 ARG A CA 1
ATOM 2131 C C . ARG A 1 273 ? -6.753 4.870 -14.091 1.00 95.25 273 ARG A C 1
ATOM 2133 O O . ARG A 1 273 ? -5.759 4.773 -14.808 1.00 95.25 273 ARG A O 1
ATOM 2140 N N . ALA A 1 274 ? -7.494 5.977 -14.065 1.00 95.44 274 ALA A N 1
ATOM 2141 C CA . ALA A 1 274 ? -7.167 7.157 -14.866 1.00 95.44 274 ALA A CA 1
ATOM 2142 C C . ALA A 1 274 ? -5.831 7.799 -14.447 1.00 95.44 274 ALA A C 1
ATOM 2144 O O . ALA A 1 274 ? -5.010 8.111 -15.309 1.00 95.44 274 ALA A O 1
ATOM 2145 N N . LEU A 1 275 ? -5.588 7.943 -13.140 1.00 94.25 275 LEU A N 1
ATOM 2146 C CA . LEU A 1 275 ? -4.335 8.484 -12.598 1.00 94.25 275 LEU A CA 1
ATOM 2147 C C . LEU A 1 275 ? -3.142 7.559 -12.890 1.00 94.25 275 LEU A C 1
ATOM 2149 O O . LEU A 1 275 ? -2.095 8.026 -13.340 1.00 94.25 275 LEU A O 1
ATOM 2153 N N . ALA A 1 276 ? -3.312 6.245 -12.711 1.00 93.88 276 ALA A N 1
ATOM 2154 C CA . ALA A 1 276 ? -2.302 5.251 -13.069 1.00 93.88 276 ALA A CA 1
ATOM 2155 C C . ALA A 1 276 ? -1.967 5.316 -14.566 1.00 93.88 276 ALA A C 1
ATOM 2157 O O . ALA A 1 276 ? -0.796 5.288 -14.942 1.00 93.88 276 ALA A O 1
ATOM 2158 N N . LYS A 1 277 ? -2.989 5.452 -15.425 1.00 94.69 277 LYS A N 1
ATOM 2159 C CA . LYS A 1 277 ? -2.826 5.544 -16.880 1.00 94.69 277 LYS A CA 1
ATOM 2160 C C . LYS A 1 277 ? -1.970 6.742 -17.284 1.00 94.69 277 LYS A C 1
ATOM 2162 O O . LYS A 1 277 ? -1.057 6.569 -18.084 1.00 94.69 277 LYS A O 1
ATOM 2167 N N . GLU A 1 278 ? -2.228 7.922 -16.722 1.00 93.19 278 GLU A N 1
ATOM 2168 C CA . GLU A 1 278 ? -1.472 9.145 -17.030 1.00 93.19 278 GLU A CA 1
ATOM 2169 C C . GLU A 1 278 ? 0.036 8.958 -16.795 1.00 93.19 278 GLU A C 1
ATOM 2171 O O . GLU A 1 278 ? 0.861 9.336 -17.629 1.00 93.19 278 GLU A O 1
ATOM 2176 N N . LYS A 1 279 ? 0.407 8.337 -15.670 1.00 92.56 279 LYS A N 1
ATOM 2177 C CA . LYS A 1 279 ? 1.811 8.051 -15.348 1.00 92.56 279 LYS A CA 1
ATOM 2178 C C . LYS A 1 279 ? 2.366 6.900 -16.178 1.00 92.56 279 LYS A C 1
ATOM 2180 O O . LYS A 1 279 ? 3.499 6.960 -16.656 1.00 92.56 279 LYS A O 1
ATOM 2185 N N . TRP A 1 280 ? 1.565 5.860 -16.393 1.00 94.44 280 TRP A N 1
ATOM 2186 C CA . TRP A 1 280 ? 1.950 4.712 -17.204 1.00 94.44 280 TRP A CA 1
ATOM 2187 C C . TRP A 1 280 ? 2.267 5.104 -18.648 1.00 94.44 280 TRP A C 1
ATOM 2189 O O . TRP A 1 280 ? 3.223 4.592 -19.222 1.00 94.44 280 TRP A O 1
ATOM 2199 N N . GLU A 1 281 ? 1.537 6.058 -19.224 1.00 93.69 281 GLU A N 1
ATOM 2200 C CA . GLU A 1 281 ? 1.797 6.569 -20.574 1.00 93.69 281 GLU A CA 1
ATOM 2201 C C . GLU A 1 281 ? 3.148 7.292 -20.704 1.00 93.69 281 GLU A C 1
ATOM 2203 O O . GLU A 1 281 ? 3.691 7.345 -21.807 1.00 93.69 281 GLU A O 1
ATOM 2208 N N . GLN A 1 282 ? 3.736 7.754 -19.595 1.00 93.50 282 GLN A N 1
ATOM 2209 C CA . GLN A 1 282 ? 5.089 8.325 -19.550 1.00 93.50 282 GLN A CA 1
ATOM 2210 C C . GLN A 1 282 ? 6.163 7.243 -19.358 1.00 93.50 282 GLN A C 1
ATOM 2212 O O . GLN A 1 282 ? 7.217 7.285 -19.985 1.00 93.50 282 GLN A O 1
ATOM 2217 N N . ILE A 1 283 ? 5.888 6.244 -18.515 1.00 95.50 283 ILE A N 1
ATOM 2218 C CA . ILE A 1 283 ? 6.832 5.166 -18.170 1.00 95.50 283 ILE A CA 1
ATOM 2219 C C . ILE A 1 283 ? 6.970 4.148 -19.308 1.00 95.50 283 ILE A C 1
ATOM 2221 O O . ILE A 1 283 ? 8.072 3.728 -19.670 1.00 95.50 283 ILE A O 1
ATOM 2225 N N . ARG A 1 284 ? 5.834 3.718 -19.863 1.00 95.81 284 ARG A N 1
ATOM 2226 C CA . ARG A 1 284 ? 5.738 2.602 -20.806 1.00 95.81 284 ARG A CA 1
ATOM 2227 C C . ARG A 1 284 ? 6.646 2.773 -22.030 1.00 95.81 284 ARG A C 1
ATOM 2229 O O . ARG A 1 284 ? 7.375 1.823 -22.321 1.00 95.81 284 ARG A O 1
ATOM 2236 N N . PRO A 1 285 ? 6.641 3.910 -22.757 1.00 96.06 285 PRO A N 1
ATOM 2237 C CA . PRO A 1 285 ? 7.442 4.052 -23.975 1.00 96.06 285 PRO A CA 1
ATOM 2238 C C . PRO A 1 285 ? 8.945 3.938 -23.708 1.00 96.06 285 PRO A C 1
ATOM 2240 O O . PRO A 1 285 ? 9.666 3.330 -24.500 1.00 96.06 285 PRO A O 1
ATOM 2243 N N . GLU A 1 286 ? 9.410 4.452 -22.569 1.00 96.81 286 GLU A N 1
ATOM 2244 C CA . GLU A 1 286 ? 10.823 4.394 -22.203 1.00 96.81 286 GLU A CA 1
ATOM 2245 C C . GLU A 1 286 ? 11.263 2.965 -21.871 1.00 96.81 286 GLU A C 1
ATOM 2247 O O . GLU A 1 286 ? 12.299 2.509 -22.357 1.00 96.81 286 GLU A O 1
ATOM 2252 N N . LEU A 1 287 ? 10.446 2.198 -21.141 1.00 97.19 287 LEU A N 1
ATOM 2253 C CA . LEU A 1 287 ? 10.726 0.775 -20.915 1.00 97.19 287 LEU A CA 1
ATOM 2254 C C . LEU A 1 287 ? 10.734 -0.019 -22.232 1.00 97.19 287 LEU A C 1
ATOM 2256 O O . LEU A 1 287 ? 11.612 -0.856 -22.441 1.00 97.19 287 LEU A O 1
ATOM 2260 N N . VAL A 1 288 ? 9.797 0.261 -23.146 1.00 97.50 288 VAL A N 1
ATOM 2261 C CA . VAL A 1 288 ? 9.726 -0.365 -24.482 1.00 97.50 288 VAL A CA 1
ATOM 2262 C C . VAL A 1 288 ? 10.995 -0.105 -25.294 1.00 97.50 288 VAL A C 1
ATOM 2264 O O . VAL A 1 288 ? 11.562 -1.034 -25.876 1.00 97.50 288 VAL A O 1
ATOM 2267 N N . LYS A 1 289 ? 11.504 1.129 -25.262 1.00 96.81 289 LYS A N 1
ATOM 2268 C CA . LYS A 1 289 ? 12.763 1.507 -25.911 1.00 96.81 289 LYS A CA 1
ATOM 2269 C C . LYS A 1 289 ? 13.958 0.729 -25.355 1.00 96.81 289 LYS A C 1
ATOM 2271 O O . LYS A 1 289 ? 14.778 0.247 -26.135 1.00 96.81 289 LYS A O 1
ATOM 2276 N N . LEU A 1 290 ? 14.039 0.545 -24.035 1.00 97.06 290 LEU A N 1
ATOM 2277 C CA . LEU A 1 290 ? 15.101 -0.248 -23.394 1.00 97.06 290 LEU A CA 1
ATOM 2278 C C . LEU A 1 290 ? 15.074 -1.731 -23.803 1.00 97.06 290 LEU A C 1
ATOM 2280 O O . LEU A 1 290 ? 16.098 -2.407 -23.736 1.00 97.06 290 LEU A O 1
ATOM 2284 N N . MET A 1 291 ? 13.927 -2.235 -24.269 1.00 97.56 291 MET A N 1
ATOM 2285 C CA . MET A 1 291 ? 13.791 -3.592 -24.807 1.00 97.56 291 MET A CA 1
ATOM 2286 C C . MET A 1 291 ? 14.171 -3.716 -26.292 1.00 97.56 291 MET A C 1
ATOM 2288 O O . MET A 1 291 ? 14.129 -4.823 -26.835 1.00 97.56 291 MET A O 1
ATOM 2292 N N . GLY A 1 292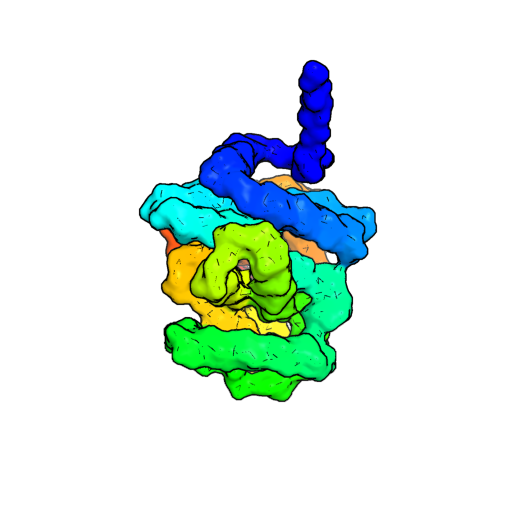 ? 14.537 -2.611 -26.953 1.00 96.25 292 GLY A N 1
ATOM 2293 C CA . GLY A 1 292 ? 14.830 -2.573 -28.389 1.00 96.25 292 GLY A CA 1
ATOM 2294 C C . GLY A 1 292 ? 13.586 -2.709 -29.274 1.00 96.25 292 GLY A C 1
ATOM 2295 O O . GLY A 1 292 ? 13.697 -3.143 -30.419 1.00 96.25 292 GLY A O 1
ATOM 2296 N N . LEU A 1 293 ? 12.406 -2.383 -28.741 1.00 96.94 293 LEU A N 1
ATOM 2297 C CA . LEU A 1 293 ? 11.124 -2.456 -29.443 1.00 96.94 293 LEU A CA 1
ATOM 2298 C C . LEU A 1 293 ? 10.682 -1.071 -29.938 1.00 96.94 293 LEU A C 1
ATOM 2300 O O . LEU A 1 293 ? 11.113 -0.037 -29.423 1.00 96.94 293 LEU A O 1
ATOM 2304 N N . LYS A 1 294 ? 9.796 -1.045 -30.938 1.00 93.38 294 LYS A N 1
ATOM 2305 C CA . LYS A 1 294 ? 9.112 0.183 -31.369 1.00 93.38 294 LYS A CA 1
ATOM 2306 C C . LYS A 1 294 ? 8.068 0.591 -30.328 1.00 93.38 294 LYS A C 1
ATOM 2308 O O . LYS A 1 294 ? 7.480 -0.267 -29.679 1.00 93.38 294 LYS A O 1
ATOM 2313 N N . SER A 1 295 ? 7.811 1.890 -30.194 1.00 86.56 295 SER A N 1
ATOM 2314 C CA . SER A 1 295 ? 6.942 2.454 -29.147 1.00 86.56 295 SER A CA 1
ATOM 2315 C C . SER A 1 295 ? 5.483 1.977 -29.188 1.00 86.56 295 SER A C 1
ATOM 2317 O O . SER A 1 295 ? 4.800 2.036 -28.167 1.00 86.56 295 SER A O 1
ATOM 2319 N N . ASP A 1 296 ? 5.006 1.507 -30.340 1.00 87.88 296 ASP A N 1
ATOM 2320 C CA . ASP A 1 296 ? 3.665 0.960 -30.564 1.00 87.88 296 ASP A CA 1
ATOM 2321 C C . ASP A 1 296 ? 3.574 -0.558 -30.338 1.00 87.88 296 ASP A C 1
ATOM 2323 O O . ASP A 1 296 ? 2.477 -1.122 -30.329 1.00 87.88 296 ASP A O 1
ATOM 2327 N N . GLN A 1 297 ? 4.708 -1.236 -30.142 1.00 92.50 297 GLN A N 1
ATOM 2328 C CA . GLN A 1 297 ? 4.732 -2.671 -29.897 1.00 92.50 297 GLN A CA 1
ATOM 2329 C C . GLN A 1 297 ? 4.382 -2.993 -28.447 1.00 92.50 297 GLN A C 1
ATOM 2331 O O . GLN A 1 297 ? 4.903 -2.397 -27.507 1.00 92.50 297 GLN A O 1
ATOM 2336 N N . ASP A 1 298 ? 3.536 -4.006 -28.281 1.00 92.75 298 ASP A N 1
ATOM 2337 C CA . ASP A 1 298 ? 3.222 -4.620 -26.995 1.00 92.75 298 ASP A CA 1
ATOM 2338 C C . ASP A 1 298 ? 4.309 -5.656 -26.642 1.00 92.75 298 ASP A C 1
ATOM 2340 O O . ASP A 1 298 ? 4.390 -6.706 -27.295 1.00 92.75 298 ASP A O 1
ATOM 2344 N N . PRO A 1 299 ? 5.148 -5.404 -25.619 1.00 95.25 299 PRO A N 1
ATOM 2345 C CA . PRO A 1 299 ? 6.211 -6.318 -25.218 1.00 95.25 299 PRO A CA 1
ATOM 2346 C C . PRO A 1 299 ? 5.708 -7.698 -24.804 1.00 95.25 299 PRO A C 1
ATOM 2348 O O . PRO A 1 299 ? 6.434 -8.666 -24.995 1.00 95.25 299 PRO A O 1
ATOM 2351 N N . ILE A 1 300 ? 4.483 -7.829 -24.289 1.00 94.69 300 ILE A N 1
ATOM 2352 C CA . ILE A 1 300 ? 3.935 -9.132 -23.892 1.00 94.69 300 ILE A CA 1
ATOM 2353 C C . ILE A 1 300 ? 3.541 -9.946 -25.118 1.00 94.69 300 ILE A C 1
ATOM 2355 O O . ILE A 1 300 ? 3.787 -11.148 -25.160 1.00 94.69 300 ILE A O 1
ATOM 2359 N N . LYS A 1 301 ? 3.014 -9.303 -26.164 1.00 95.12 301 LYS A N 1
ATOM 2360 C CA . LYS A 1 301 ? 2.732 -9.987 -27.437 1.00 95.12 301 LYS A CA 1
ATOM 2361 C C . LYS A 1 301 ? 4.000 -10.360 -28.199 1.00 95.12 301 LYS A C 1
ATOM 2363 O O . LYS A 1 301 ? 4.019 -11.389 -28.865 1.00 95.12 301 LYS A O 1
ATOM 2368 N N . VAL A 1 302 ? 5.041 -9.528 -28.129 1.00 96.12 302 VAL A N 1
ATOM 2369 C CA . VAL A 1 302 ? 6.279 -9.727 -28.902 1.00 96.12 302 VAL A CA 1
ATOM 2370 C C . VAL A 1 302 ? 7.280 -10.636 -28.185 1.00 96.12 302 VAL A C 1
ATOM 2372 O O . VAL A 1 302 ? 7.897 -11.484 -28.824 1.00 96.12 302 VAL A O 1
ATOM 2375 N N . LEU A 1 303 ? 7.466 -10.458 -26.875 1.00 95.50 303 LEU A N 1
ATOM 2376 C CA . LEU A 1 303 ? 8.473 -11.163 -26.072 1.00 95.50 303 LEU A CA 1
ATOM 2377 C C . LEU A 1 303 ? 7.873 -12.232 -25.148 1.00 95.50 303 LEU A C 1
ATOM 2379 O O . LEU A 1 303 ? 8.622 -13.025 -24.579 1.00 95.50 303 LEU A O 1
ATOM 2383 N N . GLY A 1 304 ? 6.547 -12.265 -24.991 1.00 95.75 304 GLY A N 1
ATOM 2384 C CA . GLY A 1 304 ? 5.868 -13.100 -24.003 1.00 95.75 304 GLY A CA 1
ATOM 2385 C C . GLY A 1 304 ? 5.897 -12.505 -22.592 1.00 95.75 304 GLY A C 1
ATOM 2386 O O . GLY A 1 304 ? 6.412 -11.410 -22.348 1.00 95.75 304 GLY A O 1
ATOM 2387 N N . VAL A 1 305 ? 5.340 -13.251 -21.638 1.00 95.12 305 VAL A N 1
ATOM 2388 C CA . VAL A 1 305 ? 5.488 -12.970 -20.201 1.00 95.12 305 VAL A CA 1
ATOM 2389 C C . VAL A 1 305 ? 6.933 -13.289 -19.779 1.00 95.12 305 VAL A C 1
ATOM 2391 O O . VAL A 1 305 ? 7.475 -14.301 -20.235 1.00 95.12 305 VAL A O 1
ATOM 2394 N N . PRO A 1 306 ? 7.587 -12.469 -18.930 1.00 93.88 306 PRO A N 1
ATOM 2395 C CA . PRO A 1 306 ? 8.920 -12.788 -18.424 1.00 93.88 306 PRO A CA 1
ATOM 2396 C C . PRO A 1 306 ? 8.960 -14.173 -17.766 1.00 93.88 306 PRO A C 1
ATOM 2398 O O . PRO A 1 306 ? 8.101 -14.493 -16.950 1.00 93.88 306 PRO A O 1
ATOM 2401 N N . LYS A 1 307 ? 9.991 -14.974 -18.069 1.00 88.25 307 LYS A N 1
ATOM 2402 C CA . LYS A 1 307 ? 10.102 -16.385 -17.633 1.00 88.25 307 LYS A CA 1
ATOM 2403 C C . LYS A 1 307 ? 9.995 -16.603 -16.124 1.00 88.25 307 LYS A C 1
ATOM 2405 O O . LYS A 1 307 ? 9.610 -17.671 -15.681 1.00 88.25 307 LYS A O 1
ATOM 2410 N N . ILE A 1 308 ? 10.374 -15.606 -15.331 1.00 87.31 308 ILE A N 1
ATOM 2411 C CA . ILE A 1 308 ? 10.281 -15.661 -13.868 1.00 87.31 308 ILE A CA 1
ATOM 2412 C C . ILE A 1 308 ? 8.824 -15.652 -13.363 1.00 87.31 308 ILE A C 1
ATOM 2414 O O . ILE A 1 308 ? 8.580 -15.902 -12.187 1.00 87.31 308 ILE A O 1
ATOM 2418 N N . PHE A 1 309 ? 7.860 -15.366 -14.243 1.00 87.50 309 PHE A N 1
ATOM 2419 C CA . PHE A 1 309 ? 6.429 -15.285 -13.950 1.00 87.50 309 PHE A CA 1
ATOM 2420 C C . PHE A 1 309 ? 5.588 -16.306 -14.734 1.00 87.50 309 PHE A C 1
ATOM 2422 O O . PHE A 1 309 ? 4.364 -16.176 -14.776 1.00 87.50 309 PHE A O 1
ATOM 2429 N N . THR A 1 310 ? 6.234 -17.294 -15.361 1.00 79.12 310 THR A N 1
ATOM 2430 C CA . THR A 1 310 ? 5.610 -18.405 -16.102 1.00 79.12 310 THR A CA 1
ATOM 2431 C C . THR A 1 310 ? 5.947 -19.728 -15.444 1.00 79.12 310 THR A C 1
ATOM 2433 O O . THR A 1 310 ? 5.026 -20.555 -15.284 1.00 79.12 310 THR A O 1
#

pLDDT: mean 94.0, std 8.2, range [37.75, 98.69]

Radius of gyration: 19.66 Å; chains: 1; bounding box: 41×64×53 Å

Foldseek 3Di:
DPPPPDPQPCVVADDDPPLVVLLVVLCVLPVLVSLLLNVLSVLQVVLDPDSRVVNRLLSQLLSLQLVQCVPPDSLLSNLLSLLSSQLQSCLRPQVCFCLPVVNVVLLCVLVVVLVVVPPLPVLPLAQPDSVLCNQCLQRSNSVQAVLSSSLSVSLVSDVVSDPADPVSSNSSNSLSQALPQPQPVSQVSSCVSVVHHPSSSHRGGHQDDPSNLSSNLSSLLSCLDQQQQQDPVHVQLVCCCPPVVQDDQQSSLLQSLLSLVSSLVSRDDPSSNVSSVVSCLVNQQRSCVSNVHHSPDDCCVVVNRRPSVD